Protein AF-A0AAI9ENL9-F1 (afdb_monomer_lite)

Sequence (200 aa):
MLRYPKKIKAIEPDNASIRLLQQLVEQRRLLVEDKRRFVNRIINTLKQYYPQPLEWFSHRGSLLLCALIIRWPSLQQLKRARRDTIRNFLNAKGGRAMALTEQRVASIDNAIPLTTDPSVIEANALMATALATQIKVVSEIIKTYDERIETKRCLTHYQMPGCSNHFQAWGRVWAHGCLLHLVITVTVSIVQKKFKTTQV

Secondary structure (DSSP, 8-state):
----TTS--------HHHHHHHHHHHHHHHHHHHHHHHHHHHHHHHHHH--THHHH-S-TT-HHHHHHHHH--SHHHHHHS-HHHHHHHHHTT-THHHHTHHHHHHHHHTPPPS---HHHHHHHHHHHHHHHHHHHHHHHHHHHHHHHHHHHHHHHHHT-TT-TTTTHHHHHHHHHHHHHHHHHHHHHHHHHHHHTSS--

Foldseek 3Di:
DDPPPVVDDDDDPDPPLVVVLVVLVVVLVVLVVVLVVLLVVLCVLCVQKNNLLVVLDPDSLDLLSLVCLLCQVHLVSVLPDDLVVQLCSQCVVPDVSNVCSVVVSVSSNVDDIPDPDPVSSVVSSVVSNVSSVSSNVSVVVSVVSVVVSVVSVVVVVVPDPPCPDPCVVVVVVVVVVVVVVVVVVVVVVVVVVVVVVPPD

InterPro domains:
  IPR002525 Transposase IS110-like, N-terminal [PF01548] (1-51)

pLDDT: mean 78.13, std 22.59, range [31.39, 98.0]

Organism: Yersinia frederiksenii (NCBI:txid29484)

Structure (mmCIF, N/CA/C/O backbone):
data_AF-A0AAI9ENL9-F1
#
_entry.id   AF-A0AAI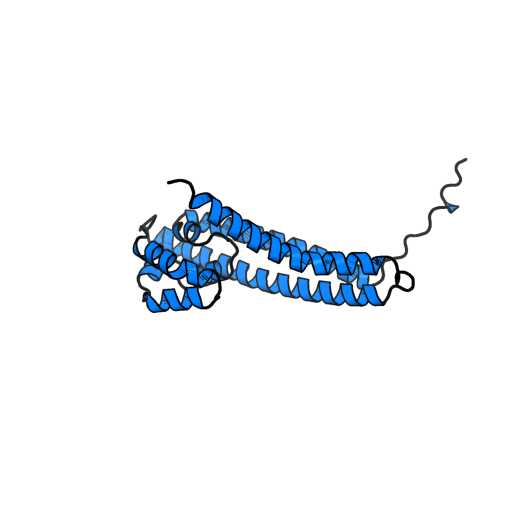9ENL9-F1
#
loop_
_atom_site.group_PDB
_atom_site.id
_atom_site.type_symbol
_atom_site.label_atom_id
_atom_site.label_alt_id
_atom_site.label_comp_id
_atom_site.label_asym_id
_atom_site.label_entity_id
_atom_site.label_seq_id
_atom_site.pdbx_PDB_ins_code
_atom_site.Cartn_x
_atom_site.Cartn_y
_atom_site.Cartn_z
_atom_site.occupancy
_atom_site.B_iso_or_equiv
_atom_site.auth_seq_id
_atom_site.auth_comp_id
_atom_site.auth_asym_id
_atom_site.auth_atom_id
_atom_site.pdbx_PDB_model_num
ATOM 1 N N . MET A 1 1 ? 28.455 36.442 -46.392 1.00 50.66 1 MET A N 1
ATOM 2 C CA . MET A 1 1 ? 27.445 35.357 -46.433 1.00 50.66 1 MET A CA 1
ATOM 3 C C . MET A 1 1 ? 27.911 34.189 -45.571 1.00 50.66 1 MET A C 1
ATOM 5 O O . MET A 1 1 ? 28.982 33.648 -45.820 1.00 50.66 1 MET A O 1
ATOM 9 N N . LEU A 1 2 ? 27.159 33.843 -44.523 1.00 56.22 2 LEU A N 1
ATOM 10 C CA . LEU A 1 2 ? 27.552 32.838 -43.530 1.00 56.22 2 LEU A CA 1
ATOM 11 C C . LEU A 1 2 ? 27.372 31.401 -44.075 1.00 56.22 2 LEU A C 1
ATOM 13 O O . LEU A 1 2 ? 26.260 30.977 -44.375 1.00 56.22 2 LEU A O 1
ATOM 17 N N . ARG A 1 3 ? 28.471 30.635 -44.188 1.00 54.75 3 ARG A N 1
ATOM 18 C CA . ARG A 1 3 ? 28.509 29.212 -44.603 1.00 54.75 3 ARG A CA 1
ATOM 19 C C . ARG A 1 3 ? 28.091 28.264 -43.459 1.00 54.75 3 ARG A C 1
ATOM 21 O O . ARG A 1 3 ? 28.879 27.420 -43.039 1.00 54.75 3 ARG A O 1
ATOM 28 N N . TYR A 1 4 ? 26.872 28.388 -42.940 1.00 59.03 4 TYR A N 1
ATOM 29 C CA . TYR A 1 4 ? 26.347 27.457 -41.925 1.00 59.03 4 TYR A CA 1
ATOM 30 C C . TYR A 1 4 ? 25.857 26.082 -42.434 1.00 59.03 4 TYR A C 1
ATOM 32 O O . TYR A 1 4 ? 26.071 25.106 -41.716 1.00 59.03 4 TYR A O 1
ATOM 40 N N . PRO A 1 5 ? 25.289 25.907 -43.647 1.00 62.53 5 PRO A N 1
ATOM 41 C CA . PRO A 1 5 ? 24.630 24.640 -43.994 1.00 62.53 5 PRO A CA 1
ATOM 42 C C . PRO A 1 5 ? 25.589 23.466 -44.249 1.00 62.53 5 PRO A C 1
ATOM 44 O O . PRO A 1 5 ? 25.179 22.318 -44.161 1.00 62.53 5 PRO A O 1
ATOM 47 N N . LYS A 1 6 ? 26.882 23.717 -44.510 1.00 61.69 6 LYS A N 1
ATOM 48 C CA . LYS A 1 6 ? 27.890 22.653 -44.704 1.00 61.69 6 LYS A CA 1
ATOM 49 C C . LYS A 1 6 ? 28.497 22.118 -43.398 1.00 61.69 6 LYS A C 1
ATOM 51 O O . LYS A 1 6 ? 29.283 21.179 -43.446 1.00 61.69 6 LYS A O 1
ATOM 56 N N . LYS A 1 7 ? 28.182 22.728 -42.248 1.00 64.00 7 LYS A N 1
ATOM 57 C CA . LYS A 1 7 ? 28.687 22.315 -40.923 1.00 64.00 7 LYS A CA 1
ATOM 58 C C . LYS A 1 7 ? 27.656 21.545 -40.094 1.00 64.00 7 LYS A C 1
ATOM 60 O O . LYS A 1 7 ? 28.005 21.018 -39.043 1.00 64.00 7 LYS A O 1
ATOM 65 N N . ILE A 1 8 ? 26.404 21.488 -40.546 1.00 70.00 8 ILE A N 1
ATOM 66 C CA . ILE A 1 8 ? 25.324 20.792 -39.848 1.00 70.00 8 ILE A CA 1
ATOM 67 C C . ILE A 1 8 ? 25.262 19.374 -40.410 1.00 70.00 8 ILE A C 1
ATOM 69 O O . ILE A 1 8 ? 24.830 19.161 -41.541 1.00 70.00 8 ILE A O 1
ATOM 73 N N . LYS A 1 9 ? 25.750 18.408 -39.631 1.00 64.38 9 LYS A N 1
ATOM 74 C CA . LYS A 1 9 ? 25.614 16.985 -39.951 1.00 64.38 9 LYS A CA 1
ATOM 75 C C . LYS A 1 9 ? 24.165 16.574 -39.677 1.00 64.38 9 LYS A C 1
ATOM 77 O O . LYS A 1 9 ? 23.614 16.964 -38.649 1.00 64.38 9 LYS A O 1
ATOM 82 N N . ALA A 1 10 ? 23.551 15.828 -40.595 1.00 70.19 10 ALA A N 1
ATOM 83 C CA . ALA A 1 10 ? 22.203 15.308 -40.387 1.00 70.19 10 ALA A CA 1
ATOM 84 C C . ALA A 1 10 ? 22.172 14.451 -39.112 1.00 70.19 10 ALA A C 1
ATOM 86 O O . ALA A 1 10 ? 23.089 13.664 -38.873 1.00 70.19 10 ALA A O 1
ATOM 87 N N . ILE A 1 11 ? 21.139 14.638 -38.287 1.00 71.31 11 ILE A N 1
ATOM 88 C CA . ILE A 1 11 ? 20.932 13.823 -37.090 1.00 71.31 11 ILE A CA 1
ATOM 89 C C . ILE A 1 11 ? 20.545 12.429 -37.578 1.00 71.31 11 ILE A C 1
ATOM 91 O O . ILE A 1 11 ? 19.466 12.244 -38.142 1.00 71.31 11 ILE A O 1
ATOM 95 N N . GLU A 1 12 ? 21.441 11.462 -37.406 1.00 67.19 12 GLU A N 1
ATOM 96 C CA . GLU A 1 12 ? 21.118 10.068 -37.682 1.00 67.19 12 GLU A CA 1
ATOM 97 C C . GLU A 1 12 ? 20.106 9.578 -36.641 1.00 67.19 12 GLU A C 1
ATOM 99 O O . GLU A 1 12 ? 20.252 9.881 -35.453 1.00 67.19 12 GLU A O 1
ATOM 104 N N . PRO A 1 13 ? 19.056 8.853 -37.060 1.00 64.69 13 PRO A N 1
ATOM 105 C CA . PRO A 1 13 ? 18.081 8.332 -36.122 1.00 64.69 13 PRO A CA 1
ATOM 106 C C . PRO A 1 13 ? 18.768 7.365 -35.156 1.00 64.69 13 PRO A C 1
ATOM 108 O O . PRO A 1 13 ? 19.449 6.432 -35.586 1.00 64.69 13 PRO A O 1
ATOM 111 N N . ASP A 1 14 ? 18.542 7.572 -33.856 1.00 69.38 14 ASP A N 1
ATOM 112 C CA . ASP A 1 14 ? 19.036 6.701 -32.785 1.00 69.38 14 ASP A CA 1
ATOM 113 C C . ASP A 1 14 ? 18.795 5.230 -33.127 1.00 69.38 14 ASP A C 1
ATOM 115 O O . ASP A 1 14 ? 17.742 4.880 -33.665 1.00 69.38 14 ASP A O 1
ATOM 119 N N . ASN A 1 15 ? 19.730 4.341 -32.788 1.00 81.62 15 ASN A N 1
ATOM 120 C CA . ASN A 1 15 ? 19.534 2.910 -33.013 1.00 81.62 15 ASN A CA 1
ATOM 121 C C . ASN A 1 15 ? 18.267 2.401 -32.279 1.00 81.62 15 ASN A C 1
ATOM 123 O O . ASN A 1 15 ? 17.791 2.984 -31.299 1.00 81.62 15 ASN A O 1
ATOM 127 N N . ALA A 1 16 ? 17.678 1.304 -32.762 1.00 85.06 16 ALA A N 1
ATOM 128 C CA . ALA A 1 16 ? 16.418 0.802 -32.208 1.00 85.06 16 ALA A CA 1
ATOM 129 C C . ALA A 1 16 ? 16.503 0.489 -30.698 1.00 85.06 16 ALA A C 1
ATOM 131 O O . ALA A 1 16 ? 15.510 0.632 -29.984 1.00 85.06 16 ALA A O 1
ATOM 132 N N . SER A 1 17 ? 17.681 0.103 -30.195 1.00 83.12 17 SER A N 1
ATOM 133 C CA . SER A 1 17 ? 17.908 -0.186 -28.776 1.00 83.12 17 SER A CA 1
ATOM 134 C C . SER A 1 17 ? 17.928 1.071 -27.898 1.00 83.12 17 SER A C 1
ATOM 136 O O . SER A 1 17 ? 17.359 1.033 -26.808 1.00 83.12 17 SER A O 1
ATOM 138 N N . ILE A 1 18 ? 18.504 2.181 -28.365 1.00 83.31 18 ILE A N 1
ATOM 139 C CA . ILE A 1 18 ? 18.504 3.486 -27.689 1.00 83.31 18 ILE A CA 1
ATOM 140 C C . ILE A 1 18 ? 17.085 4.052 -27.656 1.00 83.31 18 ILE A C 1
ATOM 142 O O . ILE A 1 18 ? 16.626 4.450 -26.586 1.00 83.31 18 ILE A O 1
ATOM 146 N N . ARG A 1 19 ? 16.349 4.007 -28.776 1.00 87.62 19 ARG A N 1
ATOM 147 C CA . ARG A 1 19 ? 14.946 4.461 -28.809 1.00 87.62 19 ARG A CA 1
ATOM 148 C C . ARG A 1 19 ? 14.068 3.670 -27.839 1.00 87.62 19 ARG A C 1
ATOM 150 O O . ARG A 1 19 ? 13.288 4.256 -27.092 1.00 87.62 19 ARG A O 1
ATOM 157 N N . LEU A 1 20 ? 14.228 2.345 -27.798 1.00 89.88 20 LEU A N 1
ATOM 158 C CA . LEU A 1 20 ? 13.513 1.504 -26.837 1.00 89.88 20 LEU A CA 1
ATOM 159 C C . LEU A 1 20 ? 13.889 1.864 -25.390 1.00 89.88 20 LEU A C 1
ATOM 161 O O . LEU A 1 20 ? 13.007 1.969 -24.542 1.00 89.88 20 LEU A O 1
ATOM 165 N N . LEU A 1 21 ? 15.178 2.068 -25.095 1.00 90.44 21 LEU A N 1
ATOM 166 C CA . LEU A 1 21 ? 15.634 2.461 -23.760 1.00 90.44 21 LEU A CA 1
ATOM 167 C C . LEU A 1 21 ? 15.020 3.801 -23.326 1.00 90.44 21 LEU A C 1
ATOM 169 O O . LEU A 1 21 ? 14.524 3.899 -22.204 1.00 90.44 21 LEU A O 1
ATOM 173 N N . GLN A 1 22 ? 14.997 4.799 -24.214 1.00 89.38 22 GLN A N 1
ATOM 174 C CA . GLN A 1 22 ? 14.341 6.087 -23.967 1.00 89.38 22 GLN A CA 1
ATOM 175 C C . GLN A 1 22 ? 12.853 5.890 -23.640 1.00 89.38 22 GLN A C 1
ATOM 177 O O . GLN A 1 22 ? 12.383 6.370 -22.609 1.00 89.38 22 GLN A O 1
ATOM 182 N N . GLN A 1 23 ? 12.125 5.113 -24.450 1.00 94.06 23 GLN A N 1
ATOM 183 C CA . GLN A 1 23 ? 10.706 4.830 -24.209 1.00 94.06 23 GLN A CA 1
ATOM 184 C C . GLN A 1 23 ? 10.463 4.137 -22.863 1.00 94.06 23 GLN A C 1
ATOM 186 O O . GLN A 1 23 ? 9.549 4.523 -22.135 1.00 94.06 23 GLN A O 1
ATOM 191 N N . LEU A 1 24 ? 11.285 3.147 -22.501 1.00 95.00 24 LEU A N 1
ATOM 192 C CA . LEU A 1 24 ? 11.174 2.453 -21.215 1.00 95.00 24 LEU A CA 1
ATOM 193 C C . LEU A 1 24 ? 11.389 3.407 -20.032 1.00 95.00 24 LEU A C 1
ATOM 195 O O . LEU A 1 24 ? 10.654 3.334 -19.047 1.00 95.00 24 LEU A O 1
ATOM 199 N N . VAL A 1 25 ? 12.371 4.309 -20.124 1.00 95.44 25 VAL A N 1
ATOM 200 C CA . VAL A 1 25 ? 12.656 5.301 -19.075 1.00 95.44 25 VAL A CA 1
ATOM 201 C C . VAL A 1 25 ? 11.500 6.289 -18.923 1.00 95.44 25 VAL A C 1
ATOM 203 O O . VAL A 1 25 ? 11.080 6.550 -17.793 1.00 95.44 25 VAL A O 1
ATOM 206 N N . GLU A 1 26 ? 10.951 6.803 -20.025 1.00 95.69 26 GLU A N 1
ATOM 207 C CA . GLU A 1 26 ? 9.822 7.739 -19.966 1.00 95.69 26 GLU A CA 1
ATOM 208 C C . GLU A 1 26 ? 8.548 7.071 -19.435 1.00 95.69 26 GLU A C 1
ATOM 210 O O . GLU A 1 26 ? 7.906 7.593 -18.522 1.00 95.69 26 GLU A O 1
ATOM 215 N N . GLN A 1 27 ? 8.217 5.866 -19.906 1.00 97.56 27 GLN A N 1
ATOM 216 C CA . GLN A 1 27 ? 7.071 5.107 -19.390 1.00 97.56 27 GLN A CA 1
ATOM 217 C C . GLN A 1 27 ? 7.211 4.805 -17.894 1.00 97.56 27 GLN A C 1
ATOM 219 O O . GLN A 1 27 ? 6.254 4.947 -17.131 1.00 97.56 27 GLN A O 1
ATOM 224 N N . ARG A 1 28 ? 8.418 4.456 -17.438 1.00 96.94 28 ARG A N 1
ATOM 225 C CA . ARG A 1 28 ? 8.689 4.266 -16.013 1.00 96.94 28 ARG A CA 1
ATOM 226 C C . ARG A 1 28 ? 8.437 5.544 -15.210 1.00 96.94 28 ARG A C 1
ATOM 228 O O . ARG A 1 28 ? 7.859 5.464 -14.127 1.00 96.94 28 ARG A O 1
ATOM 235 N N . ARG A 1 29 ? 8.868 6.713 -15.699 1.00 96.50 29 ARG A N 1
ATOM 236 C CA . ARG A 1 29 ? 8.627 8.001 -15.018 1.00 96.50 29 ARG A CA 1
ATOM 237 C C . ARG A 1 29 ? 7.131 8.270 -14.850 1.00 96.50 29 ARG A C 1
ATOM 239 O O . ARG A 1 29 ? 6.717 8.649 -13.757 1.00 96.50 29 ARG A O 1
ATOM 246 N N . LEU A 1 30 ? 6.325 7.992 -15.877 1.00 97.25 30 LEU A N 1
ATOM 247 C CA . LEU A 1 30 ? 4.864 8.111 -15.799 1.00 97.25 30 LEU A CA 1
ATOM 248 C C . LEU A 1 30 ? 4.272 7.207 -14.707 1.00 97.25 30 LEU A C 1
ATOM 250 O O . LEU A 1 30 ? 3.507 7.683 -13.870 1.00 97.25 30 LEU A O 1
ATOM 254 N N . LEU A 1 31 ? 4.698 5.943 -14.641 1.00 97.19 31 LEU A N 1
ATOM 255 C CA . LEU A 1 31 ? 4.239 5.000 -13.613 1.00 97.19 31 LEU A CA 1
ATOM 256 C C . LEU A 1 31 ? 4.634 5.423 -12.191 1.00 97.19 31 LEU A C 1
ATOM 258 O O . LEU A 1 31 ? 3.869 5.226 -11.244 1.00 97.19 31 LEU A O 1
ATOM 262 N N . VAL A 1 32 ? 5.818 6.018 -12.016 1.00 96.81 32 VAL A N 1
ATOM 263 C CA . VAL A 1 32 ? 6.246 6.577 -10.722 1.00 96.81 32 VAL A CA 1
ATOM 264 C C . VAL A 1 32 ? 5.337 7.736 -10.304 1.00 96.81 32 VAL A C 1
ATOM 266 O O . VAL A 1 32 ? 4.929 7.804 -9.140 1.00 96.81 32 VAL A O 1
ATOM 269 N N . GLU A 1 33 ? 4.963 8.605 -11.242 1.00 97.44 33 GLU A N 1
ATOM 270 C CA . GLU A 1 33 ? 4.009 9.686 -10.989 1.00 97.44 33 GLU A CA 1
ATOM 271 C C . GLU A 1 33 ? 2.599 9.168 -10.677 1.00 97.44 33 GLU A C 1
ATOM 273 O O . GLU A 1 33 ? 1.953 9.664 -9.751 1.00 97.44 33 GLU A O 1
ATOM 278 N N . ASP A 1 34 ? 2.133 8.128 -11.368 1.00 96.62 34 ASP A N 1
ATOM 279 C CA . ASP A 1 34 ? 0.854 7.481 -11.059 1.00 96.62 34 ASP A CA 1
ATOM 280 C C . ASP A 1 34 ? 0.856 6.865 -9.665 1.00 96.62 34 ASP A C 1
ATOM 282 O O . ASP A 1 34 ? -0.059 7.102 -8.872 1.00 96.62 34 ASP A O 1
ATOM 286 N N . LYS A 1 35 ? 1.933 6.167 -9.298 1.00 96.75 35 LYS A N 1
ATOM 287 C CA . LYS A 1 35 ? 2.110 5.667 -7.934 1.00 96.75 35 LYS A CA 1
ATOM 288 C C . LYS A 1 35 ? 2.034 6.800 -6.912 1.00 96.75 35 LYS A C 1
ATOM 290 O O . LYS A 1 35 ? 1.357 6.649 -5.895 1.00 96.75 35 LYS A O 1
ATOM 295 N N . ARG A 1 36 ? 2.692 7.937 -7.164 1.00 96.81 36 ARG A N 1
ATOM 296 C CA . ARG A 1 36 ? 2.626 9.115 -6.283 1.00 96.81 36 ARG A CA 1
ATOM 297 C C . ARG A 1 36 ? 1.190 9.633 -6.157 1.00 96.81 36 ARG A C 1
ATOM 299 O O . ARG A 1 36 ? 0.741 9.902 -5.043 1.00 96.81 36 ARG A O 1
ATOM 306 N N . ARG A 1 37 ? 0.446 9.715 -7.266 1.00 97.75 37 ARG A N 1
ATOM 307 C CA . ARG A 1 37 ? -0.977 10.096 -7.273 1.00 97.75 37 ARG A CA 1
ATOM 308 C C . ARG A 1 37 ? -1.828 9.139 -6.437 1.00 97.75 37 ARG A C 1
ATOM 310 O O . ARG A 1 37 ? -2.603 9.607 -5.605 1.00 97.75 37 ARG A O 1
ATOM 317 N N . PHE A 1 38 ? -1.662 7.826 -6.594 1.00 97.69 38 PHE A N 1
ATOM 318 C CA . PHE A 1 38 ? -2.403 6.835 -5.807 1.00 97.69 38 PHE A CA 1
ATOM 319 C C . PHE A 1 38 ? -2.071 6.907 -4.316 1.00 97.69 38 PHE A C 1
ATOM 321 O O . PHE A 1 38 ? -2.977 6.850 -3.488 1.00 97.69 38 PHE A O 1
ATOM 328 N N . VAL A 1 39 ? -0.799 7.117 -3.966 1.00 97.12 39 VAL A N 1
ATOM 329 C CA . VAL A 1 39 ? -0.375 7.313 -2.571 1.00 97.12 39 VAL A CA 1
ATOM 330 C C . VAL A 1 39 ? -1.005 8.573 -1.967 1.00 97.12 39 VAL A C 1
ATOM 332 O O . VAL A 1 39 ? -1.478 8.549 -0.834 1.00 97.12 39 VAL A O 1
ATOM 335 N N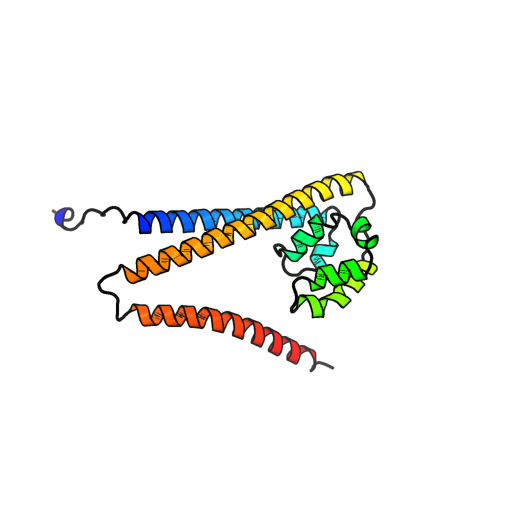 . ASN A 1 40 ? -1.077 9.674 -2.710 1.00 97.62 40 ASN A N 1
ATOM 336 C CA . ASN A 1 40 ? -1.735 10.882 -2.211 1.00 97.62 40 ASN A CA 1
ATOM 337 C C . ASN A 1 40 ? -3.244 10.675 -2.027 1.00 97.62 40 ASN A C 1
ATOM 339 O O . ASN A 1 40 ? -3.805 11.100 -1.017 1.00 97.62 40 ASN A O 1
ATOM 343 N N . ARG A 1 41 ? -3.890 9.971 -2.964 1.00 97.56 41 ARG A N 1
ATOM 344 C CA . ARG A 1 41 ? -5.314 9.627 -2.865 1.00 97.56 41 ARG A CA 1
ATOM 345 C C . ARG A 1 41 ? -5.596 8.738 -1.658 1.00 97.56 41 ARG A C 1
ATOM 347 O O . ARG A 1 41 ? -6.491 9.071 -0.894 1.00 97.56 41 ARG A O 1
ATOM 354 N N . ILE A 1 42 ? -4.808 7.683 -1.422 1.00 96.88 42 ILE A N 1
ATOM 355 C CA . ILE A 1 42 ? -5.045 6.792 -0.275 1.00 96.88 42 ILE A CA 1
ATOM 356 C C . ILE A 1 42 ? -4.821 7.517 1.054 1.00 96.88 42 ILE A C 1
ATOM 358 O O . ILE A 1 42 ? -5.590 7.308 1.983 1.00 96.88 42 ILE A O 1
ATOM 362 N N . ILE A 1 43 ? -3.839 8.424 1.150 1.00 96.81 43 ILE A N 1
ATOM 363 C CA . ILE A 1 43 ? -3.664 9.266 2.346 1.00 96.81 43 ILE A CA 1
ATOM 364 C C . ILE A 1 43 ? -4.921 10.104 2.590 1.00 96.81 43 ILE A C 1
ATOM 366 O O . ILE A 1 43 ? -5.392 10.177 3.723 1.00 96.81 43 ILE A O 1
ATOM 370 N N . ASN A 1 44 ? -5.464 10.728 1.542 1.00 97.38 44 ASN A N 1
ATOM 371 C CA . ASN A 1 44 ? -6.676 11.531 1.660 1.00 97.38 44 ASN A CA 1
ATOM 372 C C . ASN A 1 44 ? -7.892 10.689 2.071 1.00 97.38 44 ASN A C 1
ATOM 374 O O . ASN A 1 44 ? -8.662 11.110 2.925 1.00 97.38 44 ASN A O 1
ATOM 378 N N . THR A 1 45 ? -8.047 9.491 1.503 1.00 96.94 45 THR A N 1
ATOM 379 C CA . THR A 1 45 ? -9.118 8.558 1.873 1.00 96.94 45 THR A CA 1
ATOM 380 C C . THR A 1 45 ? -8.976 8.105 3.326 1.00 96.94 45 THR A C 1
ATOM 382 O O . THR A 1 45 ? -9.931 8.191 4.087 1.00 96.94 45 THR A O 1
ATOM 385 N N . LEU A 1 46 ? -7.779 7.702 3.763 1.00 96.56 46 LEU A N 1
ATOM 386 C CA . LEU A 1 46 ? -7.543 7.241 5.136 1.00 96.56 46 LEU A CA 1
ATOM 387 C C . LEU A 1 46 ? -7.828 8.330 6.175 1.00 96.56 46 LEU A C 1
ATOM 389 O O . LEU A 1 46 ? -8.415 8.039 7.213 1.00 96.56 46 LEU A O 1
ATOM 393 N N . LYS A 1 47 ? -7.503 9.595 5.886 1.00 96.25 47 LYS A N 1
ATOM 394 C CA . LYS A 1 47 ? -7.831 10.722 6.777 1.00 96.25 47 LYS A CA 1
ATOM 395 C C . LYS A 1 47 ? -9.331 10.885 7.049 1.00 96.25 47 LYS A C 1
ATOM 397 O O . LYS A 1 47 ? -9.670 11.465 8.071 1.00 96.25 47 LYS A O 1
ATOM 402 N N . GLN A 1 48 ? -10.206 10.390 6.173 1.00 95.62 48 GLN A N 1
ATOM 403 C CA . GLN A 1 48 ? -11.657 10.545 6.317 1.00 95.62 48 GLN A CA 1
ATOM 404 C C . GLN A 1 48 ? -12.289 9.531 7.280 1.00 95.62 48 GLN A C 1
ATOM 406 O O . GLN A 1 48 ? -13.358 9.804 7.812 1.00 95.62 48 GLN A O 1
ATOM 411 N N . TYR A 1 49 ? -11.660 8.372 7.518 1.00 96.44 49 TYR A N 1
ATOM 412 C CA . TYR A 1 49 ? -12.287 7.305 8.319 1.00 96.44 49 TYR A CA 1
ATOM 413 C C . TYR A 1 49 ? -11.315 6.461 9.160 1.00 96.44 49 TYR A C 1
ATOM 415 O O . TYR A 1 49 ? -11.692 5.948 10.214 1.00 96.44 49 TYR A O 1
ATOM 423 N N . TYR A 1 50 ? -10.064 6.307 8.721 1.00 94.25 50 TYR A N 1
ATOM 424 C CA . TYR A 1 50 ? -9.082 5.395 9.307 1.00 94.25 50 TYR A CA 1
ATOM 425 C C . TYR A 1 50 ? -7.669 6.011 9.279 1.00 94.25 50 TYR A C 1
ATOM 427 O O . TYR A 1 50 ? -6.815 5.571 8.506 1.00 94.25 50 TYR A O 1
ATOM 435 N N . PRO A 1 51 ? -7.405 7.070 10.076 1.00 95.12 51 PRO A N 1
ATOM 436 C CA . PRO A 1 51 ? -6.143 7.815 10.025 1.00 95.12 51 PRO A CA 1
ATOM 437 C C . PRO A 1 51 ? -4.955 7.103 10.696 1.00 95.12 51 PRO A C 1
ATOM 439 O O . PRO A 1 51 ? -3.809 7.398 10.373 1.00 95.12 51 PRO A O 1
ATOM 442 N N . GLN A 1 52 ? -5.189 6.144 11.592 1.00 94.44 52 GLN A N 1
ATOM 443 C CA . GLN A 1 52 ? -4.170 5.523 12.453 1.00 94.44 52 GLN A CA 1
ATOM 444 C C . GLN A 1 52 ? -3.054 4.771 11.697 1.00 94.44 52 GLN A C 1
ATOM 446 O O . GLN A 1 52 ? -1.894 4.861 12.104 1.00 94.44 52 GLN A O 1
ATOM 451 N N . PRO A 1 53 ? -3.299 4.104 10.548 1.00 92.94 53 PRO A N 1
ATOM 452 C CA . PRO A 1 53 ? -2.222 3.573 9.711 1.00 92.94 53 PRO A CA 1
ATOM 453 C C . PRO A 1 53 ? -1.220 4.643 9.254 1.00 92.94 53 PRO A C 1
ATOM 455 O O . PRO A 1 53 ? -0.056 4.330 8.991 1.00 92.94 53 PRO A O 1
ATOM 458 N N . LEU A 1 54 ? -1.630 5.916 9.185 1.00 92.31 54 LEU A N 1
ATOM 459 C CA . LEU A 1 54 ? -0.730 7.030 8.894 1.00 92.31 54 LEU A CA 1
ATOM 460 C C . LEU A 1 54 ? 0.182 7.383 10.087 1.00 92.31 54 LEU A C 1
ATOM 462 O O . LEU A 1 54 ? 1.133 8.145 9.941 1.00 92.31 54 LEU A O 1
ATOM 466 N N . GLU A 1 55 ? -0.018 6.820 11.262 1.00 91.00 55 GLU A N 1
ATOM 467 C CA . GLU A 1 55 ? 0.906 6.998 12.385 1.00 91.00 55 GLU A CA 1
ATOM 468 C C . GLU A 1 55 ? 1.848 5.797 12.490 1.00 91.00 55 GLU A C 1
ATOM 470 O O . GLU A 1 55 ? 3.055 5.952 12.662 1.00 91.00 55 GLU A O 1
ATOM 475 N N . TRP A 1 56 ? 1.327 4.588 12.266 1.00 89.75 56 TRP A N 1
ATOM 476 C CA . TRP A 1 56 ? 2.089 3.344 12.418 1.00 89.75 56 TRP A CA 1
ATOM 477 C C . TRP A 1 56 ? 3.156 3.120 11.332 1.00 89.75 56 TRP A C 1
ATOM 479 O O . TRP A 1 56 ? 4.142 2.398 11.549 1.00 89.75 56 TRP A O 1
ATOM 489 N N . PHE A 1 57 ? 2.964 3.703 10.144 1.00 88.81 57 PHE A N 1
ATOM 490 C CA . PHE A 1 57 ? 3.826 3.493 8.979 1.00 88.81 57 PHE A CA 1
ATOM 491 C C . PHE A 1 57 ? 4.444 4.793 8.468 1.00 88.81 57 PHE A C 1
ATOM 493 O O . PHE A 1 57 ? 3.770 5.584 7.819 1.00 88.81 57 PHE A O 1
ATOM 500 N N . SER A 1 58 ? 5.759 4.968 8.618 1.00 86.62 58 SER A N 1
ATOM 501 C CA . SER A 1 58 ? 6.467 6.147 8.087 1.00 86.62 58 SER A CA 1
ATOM 502 C C . SER A 1 58 ? 6.366 6.273 6.558 1.00 86.62 58 SER A C 1
ATOM 504 O O . SER A 1 58 ? 6.243 7.370 6.023 1.00 86.62 58 SER A O 1
ATOM 506 N N . HIS A 1 59 ? 6.377 5.147 5.834 1.00 88.31 59 HIS A N 1
ATOM 507 C CA . HIS A 1 59 ? 6.311 5.128 4.371 1.00 88.31 59 HIS A CA 1
ATOM 508 C C . HIS A 1 59 ? 4.889 4.847 3.861 1.00 88.31 59 HIS A C 1
ATOM 510 O O . HIS A 1 59 ? 4.401 3.716 3.918 1.00 88.31 59 HIS A O 1
ATOM 516 N N . ARG A 1 60 ? 4.266 5.881 3.282 1.00 88.00 60 ARG A N 1
ATOM 517 C CA . ARG A 1 60 ? 2.874 5.886 2.784 1.00 88.00 60 ARG A CA 1
ATOM 518 C C . ARG A 1 60 ? 2.622 5.012 1.555 1.00 88.00 60 ARG A C 1
ATOM 520 O O . ARG A 1 60 ? 1.506 4.581 1.326 1.00 88.00 60 ARG A O 1
ATOM 527 N N . GLY A 1 61 ? 3.658 4.740 0.767 1.00 85.69 61 GLY A N 1
ATOM 528 C CA . GLY A 1 61 ? 3.598 3.835 -0.385 1.00 85.69 61 GLY A CA 1
ATOM 529 C C . GLY A 1 61 ? 4.202 2.461 -0.106 1.00 85.69 61 GLY A C 1
ATOM 530 O O . GLY A 1 61 ? 4.637 1.792 -1.044 1.00 85.69 61 GLY A O 1
ATOM 531 N N . SER A 1 62 ? 4.344 2.069 1.168 1.00 90.00 62 SER A N 1
ATOM 532 C CA . SER A 1 62 ? 4.937 0.772 1.496 1.00 90.00 62 SER A CA 1
ATOM 533 C C . SER A 1 62 ? 3.992 -0.373 1.130 1.00 90.00 62 SER A C 1
ATOM 535 O O . SER A 1 62 ? 2.782 -0.304 1.350 1.00 90.00 62 SER A O 1
ATOM 537 N N . LEU A 1 63 ? 4.559 -1.467 0.618 1.00 91.00 63 LEU A N 1
ATOM 538 C CA . LEU A 1 63 ? 3.787 -2.672 0.303 1.00 91.00 63 LEU A CA 1
ATOM 539 C C . LEU A 1 63 ? 3.151 -3.295 1.554 1.00 91.00 63 LEU A C 1
ATOM 541 O O . LEU A 1 63 ? 2.112 -3.933 1.443 1.00 91.00 63 LEU A O 1
ATOM 545 N N . LEU A 1 64 ? 3.761 -3.107 2.731 1.00 90.94 64 LEU A N 1
ATOM 546 C CA . LEU A 1 64 ? 3.222 -3.599 4.000 1.00 90.94 64 LEU A CA 1
ATOM 547 C C . LEU A 1 64 ? 1.957 -2.833 4.407 1.00 90.94 64 LEU A C 1
ATOM 549 O O . LEU A 1 64 ? 0.975 -3.463 4.780 1.00 90.94 64 LEU A O 1
ATOM 553 N N . LEU A 1 65 ? 1.955 -1.500 4.268 1.00 92.56 65 LEU A N 1
ATOM 554 C CA . LEU A 1 65 ? 0.751 -0.690 4.477 1.00 92.56 65 LEU A CA 1
ATOM 555 C C . LEU A 1 65 ? -0.352 -1.104 3.497 1.00 92.56 65 LEU A C 1
ATOM 557 O O . LEU A 1 65 ? -1.476 -1.345 3.917 1.00 92.56 65 LEU A O 1
ATOM 561 N N . CYS A 1 66 ? -0.028 -1.242 2.207 1.00 94.81 66 CYS A N 1
ATOM 562 C CA . CYS A 1 66 ? -1.014 -1.649 1.203 1.00 94.81 66 CYS A CA 1
ATOM 563 C C . CYS A 1 66 ? -1.611 -3.025 1.533 1.00 94.81 66 CYS A C 1
ATOM 565 O O . CYS A 1 66 ? -2.824 -3.192 1.499 1.00 94.81 66 CYS A O 1
ATOM 567 N N . ALA A 1 67 ? -0.776 -3.995 1.918 1.00 94.38 67 ALA A N 1
ATOM 568 C CA . ALA A 1 67 ? -1.240 -5.314 2.337 1.00 94.38 67 ALA A CA 1
ATOM 569 C C . ALA A 1 67 ? -2.120 -5.260 3.598 1.00 94.38 67 ALA A C 1
ATOM 571 O O . ALA A 1 67 ? -3.079 -6.022 3.690 1.00 94.38 67 ALA A O 1
ATOM 572 N N . LEU A 1 68 ? -1.831 -4.351 4.538 1.00 94.69 68 LEU A N 1
ATOM 573 C CA . LEU A 1 68 ? -2.638 -4.168 5.744 1.00 94.69 68 LEU A CA 1
ATOM 574 C C . LEU A 1 68 ? -4.024 -3.637 5.387 1.00 94.69 68 LEU A C 1
ATOM 576 O O . LEU A 1 68 ? -5.005 -4.218 5.826 1.00 94.69 68 LEU A O 1
ATOM 580 N N . ILE A 1 69 ? -4.104 -2.599 4.549 1.00 96.00 69 ILE A N 1
ATOM 581 C CA . ILE A 1 69 ? -5.382 -2.016 4.108 1.00 96.00 69 ILE A CA 1
ATOM 582 C C . ILE A 1 69 ? -6.199 -3.009 3.274 1.00 96.00 69 ILE A C 1
ATOM 584 O O . ILE A 1 69 ? -7.417 -3.050 3.389 1.00 96.00 69 ILE A O 1
ATOM 588 N N . ILE A 1 70 ? -5.550 -3.839 2.454 1.00 96.06 70 ILE A N 1
ATOM 589 C CA . ILE A 1 70 ? -6.244 -4.889 1.693 1.00 96.06 70 ILE A CA 1
ATOM 590 C C . ILE A 1 70 ? -6.813 -5.960 2.631 1.00 96.06 70 ILE A C 1
ATOM 592 O O . ILE A 1 70 ? -7.909 -6.460 2.397 1.00 96.06 70 ILE A O 1
ATOM 596 N N . ARG A 1 71 ? -6.077 -6.331 3.685 1.00 95.69 71 ARG A N 1
ATOM 597 C CA . ARG A 1 71 ? -6.487 -7.397 4.608 1.00 95.69 71 ARG A CA 1
ATOM 598 C C . ARG A 1 71 ? -7.497 -6.929 5.656 1.00 95.69 71 ARG A C 1
ATOM 600 O O . ARG A 1 71 ? -8.397 -7.689 5.994 1.00 95.69 71 ARG A O 1
ATOM 607 N N . TRP A 1 72 ? -7.326 -5.713 6.163 1.00 96.62 72 TRP A N 1
ATOM 608 C CA . TRP A 1 72 ? -8.177 -5.068 7.159 1.00 96.62 72 TRP A CA 1
ATOM 609 C C . TRP A 1 72 ? -8.440 -3.616 6.737 1.00 96.62 72 TRP A C 1
ATOM 611 O O . TRP A 1 72 ? -7.721 -2.704 7.152 1.00 96.62 72 TRP A O 1
ATOM 621 N N . PRO A 1 73 ? -9.474 -3.383 5.914 1.00 95.25 73 PRO A N 1
ATOM 622 C CA . PRO A 1 73 ? -9.797 -2.053 5.405 1.00 95.25 73 PRO A CA 1
ATOM 623 C C . PRO A 1 73 ? -10.261 -1.058 6.474 1.00 95.25 73 PRO A C 1
ATOM 625 O O . PRO A 1 73 ? -10.242 0.142 6.217 1.00 95.25 73 PRO A O 1
ATOM 628 N N . SER A 1 74 ? -10.679 -1.520 7.658 1.00 95.19 74 SER A N 1
ATOM 629 C CA . SER A 1 74 ? -11.156 -0.669 8.754 1.00 95.19 74 SER A CA 1
ATOM 630 C C . SER A 1 74 ? -10.543 -1.044 10.104 1.00 95.19 74 SER A C 1
ATOM 632 O O . SER A 1 74 ? -10.176 -2.199 10.348 1.00 95.19 74 SER A O 1
ATOM 634 N N . LEU A 1 75 ? -10.496 -0.072 11.024 1.00 94.19 75 LEU A N 1
ATOM 635 C CA . LEU A 1 75 ? -9.990 -0.291 12.383 1.00 94.19 75 LEU A CA 1
ATOM 636 C C . LEU A 1 75 ? -10.775 -1.382 13.123 1.00 94.19 75 LEU A C 1
ATOM 638 O O . LEU A 1 75 ? -10.182 -2.180 13.841 1.00 94.19 75 LEU A O 1
ATOM 642 N N . GLN A 1 76 ? -12.096 -1.442 12.935 1.00 92.44 76 GLN A N 1
ATOM 643 C CA . GLN A 1 76 ? -12.946 -2.447 13.577 1.00 92.44 76 GLN A CA 1
ATOM 644 C C . GLN A 1 76 ? -12.570 -3.866 13.136 1.00 92.44 76 GLN A C 1
ATOM 646 O O . GLN A 1 76 ? -12.459 -4.762 13.970 1.00 92.44 76 GLN A O 1
ATOM 651 N N . GLN A 1 77 ? -12.326 -4.070 11.838 1.00 93.50 77 GLN A N 1
ATOM 652 C CA . GLN A 1 77 ? -11.874 -5.364 11.328 1.00 93.50 77 GLN A CA 1
ATOM 653 C C . GLN A 1 77 ? -10.475 -5.711 11.840 1.00 93.50 77 GLN A C 1
ATOM 655 O O . GLN A 1 77 ? -10.231 -6.864 12.196 1.00 93.50 77 GLN A O 1
ATOM 660 N N . LEU A 1 78 ? -9.579 -4.722 11.929 1.00 93.94 78 LEU A N 1
ATOM 661 C CA . LEU A 1 78 ? -8.240 -4.931 12.471 1.00 93.94 78 LEU A CA 1
ATOM 662 C C . LEU A 1 78 ? -8.282 -5.322 13.956 1.00 93.94 78 LEU A C 1
ATOM 664 O O . LEU A 1 78 ? -7.615 -6.274 14.343 1.00 93.94 78 LEU A O 1
ATOM 668 N N . LYS A 1 79 ? -9.103 -4.653 14.777 1.00 91.38 79 LYS A N 1
ATOM 669 C CA . LYS A 1 79 ? -9.254 -4.969 16.209 1.00 91.38 79 LYS A CA 1
ATOM 670 C C . LYS A 1 79 ? -9.903 -6.328 16.478 1.00 91.38 79 LYS A C 1
ATOM 672 O O . LYS A 1 79 ? -9.662 -6.918 17.523 1.00 91.38 79 LYS A O 1
ATOM 677 N N . ARG A 1 80 ? -10.719 -6.838 15.550 1.00 92.88 80 ARG A N 1
ATOM 678 C CA . ARG A 1 80 ? -11.293 -8.194 15.637 1.00 92.88 80 ARG A CA 1
ATOM 679 C C . ARG A 1 80 ? -10.271 -9.292 15.330 1.00 92.88 80 ARG A C 1
ATOM 681 O O . ARG A 1 80 ? -10.510 -10.452 15.661 1.00 92.88 80 ARG A O 1
ATOM 688 N N . ALA A 1 81 ? -9.157 -8.965 14.676 1.00 93.25 81 ALA A N 1
ATOM 689 C CA . ALA A 1 81 ? -8.127 -9.943 14.360 1.00 93.25 81 ALA A CA 1
ATOM 690 C C . ALA A 1 81 ? -7.347 -10.355 15.618 1.00 93.25 81 ALA A C 1
ATOM 692 O O . ALA A 1 81 ? -7.075 -9.545 16.501 1.00 93.25 81 ALA A O 1
ATOM 693 N N . ARG A 1 82 ? -6.944 -11.630 15.691 1.00 92.38 82 ARG A N 1
ATOM 694 C CA . ARG A 1 82 ? -6.120 -12.125 16.804 1.00 92.38 82 ARG A CA 1
ATOM 695 C C . ARG A 1 82 ? -4.764 -11.419 16.801 1.00 92.38 82 ARG A C 1
ATOM 697 O O . ARG A 1 82 ? -4.143 -11.286 15.744 1.00 92.38 82 ARG A O 1
ATOM 704 N N . ARG A 1 83 ? -4.264 -11.052 17.987 1.00 89.38 83 ARG A N 1
ATOM 705 C CA . ARG A 1 83 ? -2.950 -10.399 18.149 1.00 89.38 83 ARG A CA 1
ATOM 706 C C . ARG A 1 83 ? -1.823 -11.170 17.463 1.00 89.38 83 ARG A C 1
ATOM 708 O O . ARG A 1 83 ? -1.009 -10.562 16.776 1.00 89.38 83 ARG A O 1
ATOM 715 N N . ASP A 1 84 ? -1.818 -12.499 17.564 1.00 91.44 84 ASP A N 1
ATOM 716 C CA . ASP A 1 84 ? -0.797 -13.333 16.918 1.00 91.44 84 ASP A CA 1
ATOM 717 C C . ASP A 1 84 ? -0.859 -13.255 15.389 1.00 91.44 84 ASP A C 1
ATOM 719 O O . ASP A 1 84 ? 0.173 -13.230 14.725 1.00 91.44 84 ASP A O 1
ATOM 723 N N . THR A 1 85 ? -2.057 -13.131 14.810 1.00 92.31 85 THR A N 1
ATOM 724 C CA . THR A 1 85 ? -2.225 -12.930 13.365 1.00 92.31 85 THR A CA 1
ATOM 725 C C . THR A 1 85 ? -1.658 -11.583 12.924 1.00 92.31 85 THR A C 1
ATOM 727 O O . THR A 1 85 ? -0.979 -11.516 11.901 1.00 92.31 85 THR A O 1
ATOM 730 N N . ILE A 1 86 ? -1.892 -10.520 13.701 1.00 91.50 86 ILE A N 1
ATOM 731 C CA . ILE A 1 86 ? -1.344 -9.184 13.429 1.00 91.50 86 ILE A CA 1
ATOM 732 C C . ILE A 1 86 ? 0.185 -9.205 13.559 1.00 91.50 86 ILE A C 1
ATOM 734 O O . ILE A 1 86 ? 0.883 -8.702 12.677 1.00 91.50 86 ILE A O 1
ATOM 738 N N . ARG A 1 87 ? 0.719 -9.841 14.609 1.00 90.81 87 ARG A N 1
ATOM 739 C CA . ARG A 1 87 ? 2.164 -9.991 14.826 1.00 90.81 87 ARG A CA 1
ATOM 740 C C . ARG A 1 87 ? 2.824 -10.744 13.673 1.00 90.81 87 ARG A C 1
ATOM 742 O O . ARG A 1 87 ? 3.792 -10.252 13.098 1.00 90.81 87 ARG A O 1
ATOM 749 N N . ASN A 1 88 ? 2.267 -11.889 13.282 1.00 90.69 88 ASN A N 1
ATOM 750 C CA . ASN A 1 88 ? 2.777 -12.687 12.167 1.00 90.69 88 ASN A CA 1
ATOM 751 C C . ASN A 1 88 ? 2.727 -11.904 10.850 1.00 90.69 88 ASN A C 1
ATOM 753 O O . ASN A 1 88 ? 3.690 -11.923 10.087 1.00 90.69 88 ASN A O 1
ATOM 757 N N . PHE A 1 89 ? 1.649 -11.154 10.610 1.00 91.00 89 PHE A N 1
ATOM 758 C CA . PHE A 1 89 ? 1.527 -10.285 9.442 1.00 91.00 89 PHE A CA 1
ATOM 759 C C . PHE A 1 89 ? 2.608 -9.191 9.408 1.00 91.00 89 PHE A C 1
ATOM 761 O O . PHE A 1 89 ? 3.252 -8.990 8.376 1.00 91.00 89 PHE A O 1
ATOM 768 N N . LEU A 1 90 ? 2.841 -8.494 10.525 1.00 87.31 90 LEU A N 1
ATOM 769 C CA . LEU A 1 90 ? 3.855 -7.437 10.613 1.00 87.31 90 LEU A CA 1
ATOM 770 C C . LEU A 1 90 ? 5.282 -7.995 10.487 1.00 87.31 90 LEU A C 1
ATOM 772 O O . LEU A 1 90 ? 6.132 -7.368 9.848 1.00 87.31 90 LEU A O 1
ATOM 776 N N . ASN A 1 91 ? 5.518 -9.195 11.021 1.00 87.25 91 ASN A N 1
ATOM 777 C CA . ASN A 1 91 ? 6.803 -9.887 10.957 1.00 87.25 91 ASN A CA 1
ATOM 778 C C . ASN A 1 91 ? 7.089 -10.533 9.597 1.00 87.25 91 ASN A C 1
ATOM 780 O O . ASN A 1 91 ? 8.256 -10.742 9.276 1.00 87.25 91 ASN A O 1
ATOM 784 N N . ALA A 1 92 ? 6.079 -10.785 8.758 1.00 83.38 92 ALA A N 1
ATOM 785 C CA . ALA A 1 92 ? 6.249 -11.462 7.467 1.00 83.38 92 ALA A CA 1
ATOM 786 C C . ALA A 1 92 ? 7.235 -10.758 6.511 1.00 83.38 92 ALA A C 1
ATOM 788 O O . ALA A 1 92 ? 7.812 -11.391 5.631 1.00 83.38 92 ALA A O 1
ATOM 789 N N . LYS A 1 93 ? 7.444 -9.442 6.665 1.00 72.56 93 LYS A N 1
ATOM 790 C CA . LYS A 1 93 ? 8.422 -8.664 5.880 1.00 72.56 93 LYS A CA 1
ATOM 791 C C . LYS A 1 93 ? 9.838 -8.646 6.483 1.00 72.56 93 LYS A C 1
ATOM 793 O O . LYS A 1 93 ? 10.757 -8.224 5.785 1.00 72.56 93 LYS A O 1
ATOM 798 N N . GLY A 1 94 ? 10.018 -9.077 7.735 1.00 68.38 94 GLY A N 1
ATOM 799 C CA . GLY A 1 94 ? 11.300 -9.104 8.449 1.00 68.38 94 GLY A CA 1
ATOM 800 C C . GLY A 1 94 ? 11.925 -7.730 8.757 1.00 68.38 94 GLY A C 1
ATOM 801 O O . GLY A 1 94 ? 11.340 -6.664 8.535 1.00 68.38 94 GLY A O 1
ATOM 802 N N . GLY A 1 95 ? 13.150 -7.749 9.291 1.00 69.88 95 GLY A N 1
ATOM 803 C CA . GLY A 1 95 ? 13.989 -6.561 9.502 1.00 69.88 95 GLY A CA 1
ATOM 804 C C . GLY A 1 95 ? 13.442 -5.568 10.537 1.00 69.88 95 GLY A C 1
ATOM 805 O O . GLY A 1 95 ? 12.898 -5.954 11.568 1.00 69.88 95 GLY A O 1
ATOM 806 N N . ARG A 1 96 ? 13.559 -4.255 10.263 1.00 67.62 96 ARG A N 1
ATOM 807 C CA . ARG A 1 96 ? 13.092 -3.172 11.166 1.00 67.62 96 ARG A CA 1
ATOM 808 C C . ARG A 1 96 ? 11.602 -3.253 11.516 1.00 67.62 96 ARG A C 1
ATOM 810 O O . ARG A 1 96 ? 11.185 -2.665 12.508 1.00 67.62 96 ARG A O 1
ATOM 817 N N . ALA A 1 97 ? 10.801 -3.955 10.710 1.00 67.38 97 ALA A N 1
ATOM 818 C CA . ALA A 1 97 ? 9.396 -4.185 11.021 1.00 67.38 97 ALA A CA 1
ATOM 819 C C . ALA A 1 97 ? 9.236 -4.987 12.319 1.00 67.38 97 ALA A C 1
ATOM 821 O O . ALA A 1 97 ? 8.370 -4.637 13.112 1.00 67.38 97 ALA A O 1
ATOM 822 N N . MET A 1 98 ? 10.115 -5.961 12.585 1.00 69.19 98 MET A N 1
ATOM 823 C CA . MET A 1 98 ? 10.081 -6.777 13.805 1.00 69.19 98 MET A CA 1
ATOM 824 C C . MET A 1 98 ? 10.314 -5.930 15.059 1.00 69.19 98 MET A C 1
ATOM 826 O O . MET A 1 98 ? 9.543 -6.007 16.008 1.00 69.19 98 MET A O 1
ATOM 830 N N . ALA A 1 99 ? 11.310 -5.038 15.030 1.00 76.19 99 ALA A N 1
ATOM 831 C CA . ALA A 1 99 ? 11.615 -4.148 16.154 1.00 76.19 99 ALA A CA 1
ATOM 832 C C . ALA A 1 99 ? 10.469 -3.171 16.487 1.00 76.19 99 ALA A C 1
ATOM 834 O O . ALA A 1 99 ? 10.302 -2.784 17.637 1.00 76.19 99 ALA A O 1
ATOM 835 N N . LEU A 1 100 ? 9.673 -2.781 15.486 1.00 82.12 100 LEU A N 1
ATOM 836 C CA . LEU A 1 100 ? 8.513 -1.899 15.654 1.00 82.12 100 LEU A CA 1
ATOM 837 C C . LEU A 1 100 ? 7.199 -2.668 15.855 1.00 82.12 100 LEU A C 1
ATOM 839 O O . LEU A 1 100 ? 6.150 -2.042 15.985 1.00 82.12 100 LEU A O 1
ATOM 843 N N . THR A 1 101 ? 7.216 -4.004 15.829 1.00 84.88 101 THR A N 1
ATOM 844 C CA . THR A 1 101 ? 5.983 -4.804 15.816 1.00 84.88 101 THR A CA 1
ATOM 845 C C . THR A 1 101 ? 5.226 -4.684 17.127 1.00 84.88 101 THR A C 1
ATOM 847 O O . THR A 1 101 ? 4.051 -4.337 17.090 1.00 84.88 101 THR A O 1
ATOM 850 N N . GLU A 1 102 ? 5.883 -4.864 18.273 1.00 86.88 102 GLU A N 1
ATOM 851 C CA . GLU A 1 102 ? 5.204 -4.751 19.573 1.00 86.88 102 GLU A CA 1
ATOM 852 C C . GLU A 1 102 ? 4.681 -3.330 19.825 1.00 86.88 102 GLU A C 1
ATOM 854 O O . GLU A 1 102 ? 3.543 -3.159 20.257 1.00 86.88 102 GLU A O 1
ATOM 859 N N . GLN A 1 103 ? 5.448 -2.301 19.440 1.00 88.69 103 GLN A N 1
ATOM 860 C CA . GLN A 1 103 ? 4.983 -0.912 19.497 1.00 88.69 103 GLN A CA 1
ATOM 861 C C . GLN A 1 103 ? 3.717 -0.713 18.651 1.00 88.69 103 GLN A C 1
ATOM 863 O O . GLN A 1 103 ? 2.752 -0.114 19.115 1.00 88.69 103 GLN A O 1
ATOM 868 N N . ARG A 1 104 ? 3.697 -1.234 17.418 1.00 88.19 104 ARG A N 1
ATOM 869 C CA . ARG A 1 104 ? 2.534 -1.132 16.526 1.00 88.19 104 ARG A CA 1
ATOM 870 C C . ARG A 1 104 ? 1.329 -1.889 17.059 1.00 88.19 104 ARG A C 1
ATOM 872 O O . ARG A 1 104 ? 0.230 -1.359 16.983 1.00 88.19 104 ARG A O 1
ATOM 879 N N . VAL A 1 105 ? 1.519 -3.095 17.593 1.00 90.25 105 VAL A N 1
ATOM 880 C CA . VAL A 1 105 ? 0.433 -3.883 18.194 1.00 90.25 105 VAL A CA 1
ATOM 881 C C . VAL A 1 105 ? -0.174 -3.122 19.375 1.00 90.25 105 VAL A C 1
ATOM 883 O O . VAL A 1 105 ? -1.390 -2.961 19.422 1.00 90.25 105 VAL A O 1
ATOM 886 N N . ALA A 1 106 ? 0.653 -2.545 20.252 1.00 90.25 106 ALA A N 1
ATOM 887 C CA . ALA A 1 106 ? 0.171 -1.695 21.339 1.00 90.25 106 ALA A CA 1
ATOM 888 C C . ALA A 1 106 ? -0.579 -0.449 20.825 1.00 90.25 106 ALA A C 1
ATOM 890 O O . ALA A 1 106 ? -1.616 -0.077 21.372 1.00 90.25 106 ALA A O 1
ATOM 891 N N . SER A 1 107 ? -0.101 0.195 19.753 1.00 90.94 107 SER A N 1
ATOM 892 C CA . SER A 1 107 ? -0.813 1.321 19.130 1.00 90.94 107 SER A CA 1
ATOM 893 C C . SER A 1 107 ? -2.144 0.910 18.490 1.00 90.94 107 SER A C 1
ATOM 895 O O . SER A 1 107 ? -3.085 1.696 18.510 1.00 90.94 107 SER A O 1
ATOM 897 N N . ILE A 1 108 ? -2.243 -0.302 17.934 1.00 91.25 108 ILE A N 1
ATOM 898 C CA . ILE A 1 108 ? -3.482 -0.842 17.355 1.00 91.25 108 ILE A CA 1
ATOM 899 C C . ILE A 1 108 ? -4.518 -1.100 18.450 1.00 91.25 108 ILE A C 1
ATOM 901 O O . ILE A 1 108 ? -5.675 -0.705 18.297 1.00 91.25 108 ILE A O 1
ATOM 905 N N . ASP A 1 109 ? -4.109 -1.714 19.561 1.00 88.81 109 ASP A N 1
ATOM 906 C CA . ASP A 1 109 ? -5.001 -2.004 20.686 1.00 88.81 109 ASP A CA 1
ATOM 907 C C . ASP A 1 109 ? -5.604 -0.706 21.254 1.00 88.81 109 ASP A C 1
ATOM 909 O O . ASP A 1 109 ? -6.826 -0.598 21.421 1.00 88.81 109 ASP A O 1
ATOM 913 N N . ASN A 1 110 ? -4.765 0.320 21.424 1.00 91.25 110 ASN A N 1
ATOM 914 C CA . ASN A 1 110 ? -5.151 1.625 21.967 1.00 91.25 110 ASN A CA 1
ATOM 915 C C . ASN A 1 110 ? -5.807 2.575 20.946 1.00 91.25 110 ASN A C 1
ATOM 917 O O . ASN A 1 110 ? -6.259 3.656 21.315 1.00 91.25 110 ASN A O 1
ATOM 921 N N . ALA A 1 111 ? -5.877 2.209 19.665 1.00 92.69 111 ALA A N 1
ATOM 922 C CA . ALA A 1 111 ? -6.397 3.095 18.627 1.00 92.69 111 ALA A CA 1
ATOM 923 C C . ALA A 1 111 ? -7.891 3.400 18.808 1.00 92.69 111 ALA A C 1
ATOM 925 O O . ALA A 1 111 ? -8.710 2.491 18.950 1.00 92.69 111 ALA A O 1
ATOM 926 N N . ILE A 1 112 ? -8.263 4.673 18.724 1.00 91.38 112 ILE A N 1
ATOM 927 C CA . ILE A 1 112 ? -9.656 5.128 18.822 1.00 91.38 112 ILE A CA 1
ATOM 928 C C . ILE A 1 112 ? -10.178 5.400 17.406 1.00 91.38 112 ILE A C 1
ATOM 930 O O . ILE A 1 112 ? -9.476 6.078 16.656 1.00 91.38 112 ILE A O 1
ATOM 934 N N . PRO A 1 113 ? -11.354 4.879 17.003 1.00 92.50 113 PRO A N 1
ATOM 935 C CA . PRO A 1 113 ? -11.920 5.150 15.681 1.00 92.50 113 PRO A CA 1
ATOM 936 C C . PRO A 1 113 ? -12.212 6.644 15.493 1.00 92.50 113 PRO A C 1
ATOM 938 O O . PRO A 1 113 ? -12.673 7.303 16.418 1.00 92.50 113 PRO A O 1
ATOM 941 N N . LEU A 1 114 ? -11.969 7.164 14.284 1.00 94.00 114 LEU A N 1
ATOM 942 C CA . LEU A 1 114 ? -12.275 8.562 13.950 1.00 94.00 114 LEU A CA 1
ATOM 943 C C . LEU A 1 114 ? -13.786 8.788 13.817 1.00 94.00 114 LEU A C 1
ATOM 945 O O . LEU A 1 114 ? -14.307 9.809 14.246 1.00 94.00 114 LEU A O 1
ATOM 949 N N . THR A 1 115 ? -14.473 7.826 13.205 1.00 93.81 115 THR A N 1
ATOM 950 C CA . THR A 1 115 ? -15.921 7.828 13.012 1.00 93.81 115 THR A CA 1
ATOM 951 C C . THR A 1 115 ? -16.474 6.428 13.257 1.00 93.81 115 THR A C 1
ATOM 953 O O . THR A 1 115 ? -15.762 5.429 13.109 1.00 93.81 115 THR A O 1
ATOM 956 N N . THR A 1 116 ? -17.742 6.363 13.643 1.00 92.62 116 THR A N 1
ATOM 957 C CA . THR A 1 116 ? -18.521 5.131 13.808 1.00 92.62 116 THR A CA 1
ATOM 958 C C . THR A 1 116 ? -19.624 4.993 12.760 1.00 92.62 116 THR A C 1
ATOM 960 O O . THR A 1 116 ? -20.316 3.978 12.766 1.00 92.62 116 THR A O 1
ATOM 963 N N . ASP A 1 117 ? -19.772 5.968 11.852 1.00 95.75 117 ASP A N 1
ATOM 964 C CA . ASP A 1 117 ? -20.763 5.924 10.773 1.00 95.75 117 ASP A CA 1
ATOM 965 C C . ASP A 1 117 ? -20.413 4.818 9.757 1.00 95.75 117 ASP A C 1
ATOM 967 O O . ASP A 1 117 ? -19.367 4.902 9.096 1.00 95.75 117 ASP A O 1
ATOM 971 N N . PRO A 1 118 ? -21.267 3.785 9.603 1.00 94.31 118 PRO A N 1
ATOM 972 C CA . PRO A 1 118 ? -21.011 2.684 8.683 1.00 94.31 118 PRO A CA 1
ATOM 973 C C . PRO A 1 118 ? -20.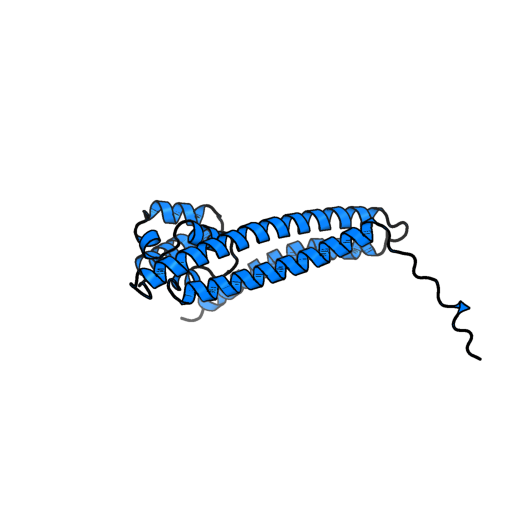918 3.141 7.223 1.00 94.31 118 PRO A C 1
ATOM 975 O O . PRO A 1 118 ? -20.090 2.608 6.490 1.00 94.31 118 PRO A O 1
ATOM 978 N N . SER A 1 119 ? -21.670 4.162 6.806 1.00 96.00 119 SER A N 1
ATOM 979 C CA . SER A 1 119 ? -21.710 4.606 5.403 1.00 96.00 119 SER A CA 1
ATOM 980 C C . SER A 1 119 ? -20.368 5.196 4.968 1.00 96.00 119 SER A C 1
ATOM 982 O O . SER A 1 119 ? -19.830 4.866 3.908 1.00 96.00 119 SER A O 1
ATOM 984 N N . VAL A 1 120 ? -19.785 6.036 5.829 1.00 95.88 120 VAL A N 1
ATOM 985 C CA . VAL A 1 120 ? -18.460 6.632 5.611 1.00 95.88 120 VAL A CA 1
ATOM 986 C C . VAL A 1 120 ? -17.378 5.558 5.635 1.00 95.88 120 VAL A C 1
ATOM 988 O O . VAL A 1 120 ? -16.448 5.610 4.826 1.00 95.88 120 VAL A O 1
ATOM 991 N N . ILE A 1 121 ? -17.484 4.586 6.545 1.00 96.06 121 ILE A N 1
ATOM 992 C CA . ILE A 1 121 ? -16.506 3.503 6.669 1.00 96.06 121 ILE A CA 1
ATOM 993 C C . ILE A 1 121 ? -16.549 2.596 5.441 1.00 96.06 121 ILE A C 1
ATOM 995 O O . ILE A 1 121 ? -15.496 2.331 4.873 1.00 96.06 121 ILE A O 1
ATOM 999 N N . GLU A 1 122 ? -17.721 2.128 5.016 1.00 96.25 122 GLU A N 1
ATOM 1000 C CA . GLU A 1 122 ? -17.859 1.177 3.910 1.00 96.25 122 GLU A CA 1
ATOM 1001 C C . GLU A 1 122 ? -17.388 1.769 2.579 1.00 96.25 122 GLU A C 1
ATOM 1003 O O . GLU A 1 122 ? -16.549 1.168 1.899 1.00 96.25 122 GLU A O 1
ATOM 1008 N N . ALA A 1 123 ? -17.847 2.978 2.241 1.00 97.25 123 ALA A N 1
ATOM 1009 C CA . ALA A 1 123 ? -17.465 3.643 0.998 1.00 97.25 123 ALA A CA 1
ATOM 1010 C C . ALA A 1 123 ? -15.950 3.900 0.929 1.00 97.25 123 ALA A C 1
ATOM 1012 O O . ALA A 1 123 ? -15.290 3.582 -0.068 1.00 97.25 123 ALA A O 1
ATOM 1013 N N . ASN A 1 124 ? -15.370 4.436 2.009 1.00 97.25 124 ASN A N 1
ATOM 1014 C CA . ASN A 1 124 ? -13.944 4.743 2.036 1.00 97.25 124 ASN A CA 1
ATOM 1015 C C . ASN A 1 124 ? -13.067 3.498 2.185 1.00 97.25 124 ASN A C 1
ATOM 1017 O O . ASN A 1 124 ? -11.974 3.477 1.622 1.00 97.25 124 ASN A O 1
ATOM 1021 N N . ALA A 1 125 ? -13.529 2.456 2.880 1.00 97.00 125 ALA A N 1
ATOM 1022 C CA . ALA A 1 125 ? -12.834 1.176 2.958 1.00 97.00 125 ALA A CA 1
ATOM 1023 C C . ALA A 1 125 ? -12.680 0.549 1.570 1.00 97.00 125 ALA A C 1
ATOM 1025 O O . ALA A 1 125 ? -11.570 0.170 1.195 1.00 97.00 125 ALA A O 1
ATOM 1026 N N . LEU A 1 126 ? -13.758 0.514 0.778 1.00 97.75 126 LEU A N 1
ATOM 1027 C CA . LEU A 1 126 ? -13.716 -0.003 -0.589 1.00 97.75 126 LEU A CA 1
ATOM 1028 C C . LEU A 1 126 ? -12.725 0.789 -1.457 1.00 97.75 126 LEU A C 1
ATOM 1030 O O . LEU A 1 126 ? -11.870 0.204 -2.129 1.00 97.75 126 LEU A O 1
ATOM 1034 N N . MET A 1 127 ? -12.785 2.123 -1.392 1.00 97.88 127 MET A N 1
ATOM 1035 C CA . MET A 1 127 ? -11.860 2.998 -2.118 1.00 97.88 127 MET A CA 1
ATOM 1036 C C . MET A 1 127 ? -10.403 2.802 -1.669 1.00 97.88 127 MET A C 1
ATOM 1038 O O . MET A 1 127 ? -9.496 2.716 -2.500 1.00 97.88 127 MET A O 1
ATOM 1042 N N . ALA A 1 128 ? -10.155 2.685 -0.363 1.00 97.44 128 ALA A N 1
ATOM 1043 C CA . ALA A 1 128 ? -8.821 2.468 0.185 1.00 97.44 128 ALA A CA 1
ATOM 1044 C C . ALA A 1 128 ? -8.233 1.123 -0.269 1.00 97.44 128 ALA A C 1
ATOM 1046 O O . ALA A 1 128 ? -7.067 1.071 -0.667 1.00 97.44 128 ALA A O 1
ATOM 1047 N N . THR A 1 129 ? -9.032 0.051 -0.282 1.00 97.75 129 THR A N 1
ATOM 1048 C CA . THR A 1 129 ? -8.620 -1.264 -0.795 1.00 97.75 129 THR A CA 1
ATOM 1049 C C . THR A 1 129 ? -8.307 -1.219 -2.292 1.00 97.75 129 THR A C 1
ATOM 1051 O O . THR A 1 129 ? -7.285 -1.771 -2.720 1.00 97.75 129 THR A O 1
ATOM 1054 N N . ALA A 1 130 ? -9.121 -0.521 -3.091 1.00 98.00 130 ALA A N 1
ATOM 1055 C CA . ALA A 1 130 ? -8.868 -0.343 -4.521 1.00 98.00 130 ALA A CA 1
ATOM 1056 C C . ALA A 1 130 ? -7.539 0.394 -4.774 1.00 98.00 130 ALA A C 1
ATOM 1058 O O . ALA A 1 130 ? -6.697 -0.079 -5.541 1.00 98.00 130 ALA A O 1
ATOM 1059 N N . LEU A 1 131 ? -7.300 1.506 -4.071 1.00 97.81 131 LEU A N 1
ATOM 1060 C CA . LEU A 1 131 ? -6.061 2.283 -4.181 1.00 97.81 131 LEU A CA 1
ATOM 1061 C C . LEU A 1 131 ? -4.835 1.497 -3.700 1.00 97.81 131 LEU A C 1
ATOM 1063 O O . LEU A 1 131 ? -3.797 1.512 -4.360 1.00 97.81 131 LEU A O 1
ATOM 1067 N N . ALA A 1 132 ? -4.942 0.770 -2.586 1.00 97.19 132 ALA A N 1
ATOM 1068 C CA . ALA A 1 132 ? -3.863 -0.079 -2.081 1.00 97.19 132 ALA A CA 1
ATOM 1069 C C . ALA A 1 132 ? -3.476 -1.173 -3.090 1.00 97.19 132 ALA A C 1
ATOM 1071 O O . ALA A 1 132 ? -2.288 -1.446 -3.292 1.00 97.19 132 ALA A O 1
ATOM 1072 N N . THR A 1 133 ? -4.469 -1.759 -3.762 1.00 97.44 133 THR A N 1
ATOM 1073 C CA . THR A 1 133 ? -4.258 -2.754 -4.821 1.00 97.44 133 THR A CA 1
ATOM 1074 C C . THR A 1 133 ? -3.534 -2.137 -6.017 1.00 97.44 133 THR A C 1
ATOM 1076 O O . THR A 1 133 ? -2.526 -2.682 -6.467 1.00 97.44 133 THR A O 1
ATOM 1079 N N . GLN A 1 134 ? -3.964 -0.955 -6.471 1.00 97.38 134 GLN A N 1
ATOM 1080 C CA . GLN A 1 134 ? -3.300 -0.220 -7.556 1.00 97.38 134 GLN A CA 1
ATOM 1081 C C . GLN A 1 134 ? -1.841 0.116 -7.212 1.00 97.38 134 GLN A C 1
ATOM 1083 O O . GLN A 1 134 ? -0.946 -0.129 -8.019 1.00 97.38 134 GLN A O 1
ATOM 1088 N N . ILE A 1 135 ? -1.566 0.606 -5.996 1.00 96.94 135 ILE A N 1
ATOM 1089 C CA . ILE A 1 135 ? -0.197 0.915 -5.547 1.00 96.94 135 ILE A CA 1
ATOM 1090 C C . ILE A 1 135 ? 0.685 -0.335 -5.571 1.00 96.94 135 ILE A C 1
ATOM 1092 O O . ILE A 1 135 ? 1.850 -0.252 -5.977 1.00 96.94 135 ILE A O 1
ATOM 1096 N N . LYS A 1 136 ? 0.155 -1.485 -5.134 1.00 95.62 136 LYS A N 1
ATOM 1097 C CA . LYS A 1 136 ? 0.886 -2.756 -5.144 1.00 95.62 136 LYS A CA 1
ATOM 1098 C C . LYS A 1 136 ? 1.256 -3.160 -6.573 1.00 95.62 136 LYS A C 1
ATOM 1100 O O . LYS A 1 136 ? 2.440 -3.344 -6.843 1.00 95.62 136 LYS A O 1
ATOM 1105 N N . VAL A 1 137 ? 0.275 -3.198 -7.475 1.00 96.81 137 VAL A N 1
ATOM 1106 C CA . VAL A 1 137 ? 0.469 -3.586 -8.881 1.00 96.81 137 VAL A CA 1
ATOM 1107 C C . VAL A 1 137 ? 1.444 -2.645 -9.587 1.00 96.81 137 VAL A C 1
ATOM 1109 O O . VAL A 1 137 ? 2.432 -3.093 -10.158 1.00 96.81 137 VAL A O 1
ATOM 1112 N N . VAL A 1 138 ? 1.248 -1.328 -9.487 1.00 97.12 138 VAL A N 1
ATOM 1113 C CA . VAL A 1 138 ? 2.151 -0.355 -10.126 1.00 97.12 138 VAL A CA 1
ATOM 1114 C C . VAL A 1 138 ? 3.570 -0.461 -9.568 1.00 97.12 138 VAL A C 1
ATOM 1116 O O . VAL A 1 138 ? 4.538 -0.328 -10.310 1.00 97.12 138 VAL A O 1
ATOM 1119 N N . SER A 1 139 ? 3.727 -0.753 -8.274 1.00 95.31 139 SER A N 1
ATOM 1120 C CA . SER A 1 139 ? 5.054 -0.977 -7.689 1.00 95.31 139 SER A CA 1
ATOM 1121 C C . SER A 1 139 ? 5.757 -2.212 -8.252 1.00 95.31 139 SER A C 1
ATOM 1123 O O . SER A 1 139 ? 6.980 -2.203 -8.344 1.00 95.31 139 SER A O 1
ATOM 1125 N N . GLU A 1 140 ? 5.017 -3.267 -8.591 1.00 95.56 140 GLU A N 1
ATOM 1126 C CA . GLU A 1 140 ? 5.558 -4.467 -9.238 1.00 95.56 140 GLU A CA 1
ATOM 1127 C C . GLU A 1 140 ? 5.925 -4.172 -10.696 1.00 95.56 140 GLU A C 1
ATOM 1129 O O . GLU A 1 140 ? 7.045 -4.463 -11.109 1.00 95.56 140 GLU A O 1
ATOM 1134 N N . ILE A 1 141 ? 5.056 -3.471 -11.431 1.00 96.69 141 ILE A N 1
ATOM 1135 C CA . ILE A 1 141 ? 5.322 -3.060 -12.816 1.00 96.69 141 ILE A CA 1
ATOM 1136 C C . ILE A 1 141 ? 6.572 -2.171 -12.896 1.00 96.69 141 ILE A C 1
ATOM 1138 O O . ILE A 1 141 ? 7.429 -2.405 -13.743 1.00 96.69 141 ILE A O 1
ATOM 1142 N N . ILE A 1 142 ? 6.734 -1.189 -11.998 1.00 96.50 142 ILE A N 1
ATOM 1143 C CA . ILE A 1 142 ? 7.931 -0.327 -11.966 1.00 96.50 142 ILE A CA 1
ATOM 1144 C C . ILE A 1 142 ? 9.213 -1.161 -11.833 1.00 96.50 142 ILE A C 1
ATOM 1146 O O . ILE A 1 142 ? 10.183 -0.869 -12.529 1.00 96.50 142 ILE A O 1
ATOM 1150 N N . LYS A 1 143 ? 9.213 -2.222 -11.012 1.00 95.44 143 LYS A N 1
ATOM 1151 C CA . LYS A 1 143 ? 10.375 -3.119 -10.887 1.00 95.44 143 LYS A CA 1
ATOM 1152 C C . LYS A 1 143 ? 10.671 -3.853 -12.190 1.00 95.44 143 LYS A C 1
ATOM 1154 O O . LYS A 1 143 ? 11.823 -3.925 -12.594 1.00 95.44 143 LYS A O 1
ATOM 1159 N N . THR A 1 144 ? 9.642 -4.327 -12.891 1.00 96.25 144 THR A N 1
ATOM 1160 C CA . THR A 1 144 ? 9.816 -4.932 -14.219 1.00 96.25 144 THR A CA 1
ATOM 1161 C C . THR A 1 144 ? 10.421 -3.940 -15.220 1.00 96.25 144 THR A C 1
ATOM 1163 O O . THR A 1 144 ? 11.252 -4.320 -16.045 1.00 96.25 144 THR A O 1
ATOM 1166 N N . TYR A 1 145 ? 10.045 -2.658 -15.153 1.00 96.06 145 TYR A N 1
ATOM 1167 C CA . TYR A 1 145 ? 10.697 -1.611 -15.945 1.00 96.06 145 TYR A CA 1
ATOM 1168 C C . TYR A 1 145 ? 12.156 -1.393 -15.521 1.00 96.06 145 TYR A C 1
ATOM 1170 O O . TYR A 1 145 ? 13.013 -1.306 -16.397 1.00 96.06 145 TYR A O 1
ATOM 1178 N N . ASP A 1 146 ? 12.454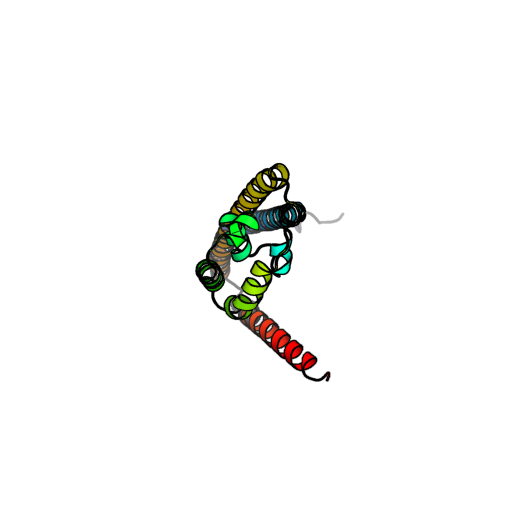 -1.350 -14.216 1.00 94.62 146 ASP A N 1
ATOM 1179 C CA . ASP A 1 146 ? 13.822 -1.228 -13.684 1.00 94.62 146 ASP A CA 1
ATOM 1180 C C . ASP A 1 146 ? 14.737 -2.350 -14.205 1.00 94.62 146 ASP A C 1
ATOM 1182 O O . ASP A 1 146 ? 15.812 -2.077 -14.739 1.00 94.62 146 ASP A O 1
ATOM 1186 N N . GLU A 1 147 ? 14.283 -3.602 -14.130 1.00 94.19 147 GLU A N 1
ATOM 1187 C CA . GLU A 1 147 ? 15.016 -4.785 -14.603 1.00 94.19 147 GLU A CA 1
ATOM 1188 C C . GLU A 1 147 ? 15.289 -4.733 -16.115 1.00 94.19 147 GLU A C 1
ATOM 1190 O O . GLU A 1 147 ? 16.399 -5.019 -16.580 1.00 94.19 147 GLU A O 1
ATOM 1195 N N . ARG A 1 148 ? 14.290 -4.321 -16.908 1.00 92.94 148 ARG A N 1
ATOM 1196 C CA . ARG A 1 148 ? 14.428 -4.184 -18.367 1.00 92.94 148 ARG A CA 1
ATOM 1197 C C . ARG A 1 148 ? 15.376 -3.049 -18.744 1.00 92.94 148 ARG A C 1
ATOM 1199 O O . ARG A 1 148 ? 16.178 -3.218 -19.662 1.00 92.94 148 ARG A O 1
ATOM 1206 N N . ILE A 1 149 ? 15.303 -1.917 -18.044 1.00 92.44 149 ILE A N 1
ATOM 1207 C CA . ILE A 1 149 ? 16.201 -0.774 -18.245 1.00 92.44 149 ILE A CA 1
ATOM 1208 C C . ILE A 1 149 ? 17.644 -1.172 -17.921 1.00 92.44 149 ILE A C 1
ATOM 1210 O O . ILE A 1 149 ? 18.531 -0.893 -18.727 1.00 92.44 149 ILE A O 1
ATOM 1214 N N . GLU A 1 150 ? 17.883 -1.863 -16.802 1.00 89.50 150 GLU A N 1
ATOM 1215 C CA . GLU A 1 150 ? 19.214 -2.368 -16.435 1.00 89.50 150 GLU A CA 1
ATOM 1216 C C . GLU A 1 150 ? 19.777 -3.299 -17.513 1.00 89.50 150 GLU A C 1
ATOM 1218 O O . GLU A 1 150 ? 20.885 -3.098 -18.012 1.00 89.50 150 GLU A O 1
ATOM 1223 N N . THR A 1 151 ? 18.969 -4.273 -17.937 1.00 88.38 151 THR A N 1
ATOM 1224 C CA . THR A 1 151 ? 19.356 -5.243 -18.966 1.00 88.38 151 THR A CA 1
ATOM 1225 C C . THR A 1 151 ? 19.763 -4.540 -20.262 1.00 88.38 151 THR A C 1
ATOM 1227 O O . THR A 1 151 ? 20.811 -4.835 -20.836 1.00 88.38 151 THR A O 1
ATOM 1230 N N . LYS A 1 152 ? 18.964 -3.573 -20.734 1.00 85.19 152 LYS A N 1
ATOM 1231 C CA . LYS A 1 152 ? 19.264 -2.837 -21.971 1.00 85.19 152 LYS A CA 1
ATOM 1232 C C . LYS A 1 152 ? 20.467 -1.911 -21.826 1.00 85.19 152 LYS A C 1
ATOM 1234 O O . LYS A 1 152 ? 21.268 -1.850 -22.755 1.00 85.19 152 LYS A O 1
ATOM 1239 N N . ARG A 1 153 ? 20.640 -1.258 -20.673 1.00 80.12 153 ARG A N 1
ATOM 1240 C CA . ARG A 1 153 ? 21.815 -0.423 -20.393 1.00 80.12 153 ARG A CA 1
ATOM 1241 C C . ARG A 1 153 ? 23.111 -1.232 -20.460 1.00 80.12 153 ARG A C 1
ATOM 1243 O O . ARG A 1 153 ? 24.057 -0.790 -21.110 1.00 80.12 153 ARG A O 1
ATOM 1250 N N . CYS A 1 154 ? 23.138 -2.417 -19.850 1.00 68.25 154 CYS A N 1
ATOM 1251 C CA . CYS A 1 154 ? 24.296 -3.314 -19.880 1.00 68.25 154 CYS A CA 1
ATOM 1252 C C . CYS A 1 154 ? 24.671 -3.719 -21.319 1.00 68.25 154 CYS A C 1
ATOM 1254 O O . CYS A 1 154 ? 25.831 -3.609 -21.717 1.00 68.25 154 CYS A O 1
ATOM 1256 N N . LEU A 1 155 ? 23.675 -4.069 -22.141 1.00 64.44 155 LEU A N 1
ATOM 1257 C CA . LEU A 1 155 ? 23.884 -4.420 -23.551 1.00 64.44 155 LEU A CA 1
ATOM 1258 C C . LEU A 1 155 ? 24.408 -3.236 -24.378 1.00 64.44 155 LEU A C 1
ATOM 1260 O O . LEU A 1 155 ? 25.350 -3.393 -25.147 1.00 64.44 155 LEU A O 1
ATOM 1264 N N . THR A 1 156 ? 23.855 -2.032 -24.189 1.00 59.22 156 THR A N 1
ATOM 1265 C CA . THR A 1 156 ? 24.356 -0.831 -24.882 1.00 59.22 156 THR A CA 1
ATOM 1266 C C . THR A 1 156 ? 25.766 -0.441 -24.447 1.00 59.22 156 THR A C 1
ATOM 1268 O O . THR A 1 156 ? 26.521 0.083 -25.257 1.00 59.22 156 THR A O 1
ATOM 1271 N N . HIS A 1 157 ? 26.145 -0.718 -23.196 1.00 58.00 157 HIS A N 1
ATOM 1272 C CA . HIS A 1 157 ? 27.485 -0.430 -22.691 1.00 58.00 157 HIS A CA 1
ATOM 1273 C C . HIS A 1 157 ? 28.552 -1.332 -23.332 1.00 58.00 157 HIS A C 1
ATOM 1275 O O . HIS A 1 157 ? 29.638 -0.857 -23.649 1.00 58.00 157 HIS A O 1
ATOM 1281 N N . TYR A 1 158 ? 28.226 -2.604 -23.586 1.00 48.66 158 TYR A N 1
ATOM 1282 C CA . TYR A 1 158 ? 29.120 -3.556 -24.257 1.00 48.66 158 TYR A CA 1
ATOM 1283 C C . TYR A 1 158 ? 29.268 -3.291 -25.769 1.00 48.66 158 TYR A C 1
ATOM 1285 O O . TYR A 1 158 ? 30.285 -3.630 -26.365 1.00 48.66 158 TYR A O 1
ATOM 1293 N N . GLN A 1 159 ? 28.278 -2.644 -26.394 1.00 47.62 159 GLN A N 1
ATOM 1294 C CA . GLN A 1 159 ? 28.238 -2.414 -27.843 1.00 47.62 159 GLN A CA 1
ATOM 1295 C C . GLN A 1 159 ? 28.953 -1.133 -28.316 1.00 47.62 159 GLN A C 1
ATOM 1297 O O . GLN A 1 159 ? 28.930 -0.861 -29.512 1.00 47.62 159 GLN A O 1
ATOM 1302 N N . MET A 1 160 ? 29.543 -0.327 -27.423 1.00 44.47 160 MET A N 1
ATOM 1303 C CA . MET A 1 160 ? 30.212 0.938 -27.773 1.00 44.47 160 MET A CA 1
ATOM 1304 C C . MET A 1 160 ? 31.711 0.699 -28.043 1.00 44.47 160 MET A C 1
ATOM 1306 O O . MET A 1 160 ? 32.486 0.606 -27.085 1.00 44.47 160 MET A O 1
ATOM 1310 N N . PRO A 1 161 ? 32.181 0.637 -29.306 1.00 40.28 161 PRO A N 1
ATOM 1311 C CA . PRO A 1 161 ? 33.602 0.514 -29.598 1.00 40.28 161 PRO A CA 1
ATOM 1312 C C . PRO A 1 161 ? 34.233 1.900 -29.405 1.00 40.28 161 PRO A C 1
ATOM 1314 O O . PRO A 1 161 ? 33.965 2.817 -30.177 1.00 40.28 161 PRO A O 1
ATOM 1317 N N . GLY A 1 162 ? 35.038 2.076 -28.351 1.00 44.47 162 GLY A N 1
ATOM 1318 C CA . GLY A 1 162 ? 35.828 3.302 -28.142 1.00 44.47 162 GLY A CA 1
ATOM 1319 C C . GLY A 1 162 ? 35.831 3.896 -26.730 1.00 44.47 162 GLY A C 1
ATOM 1320 O O . GLY A 1 162 ? 36.570 4.844 -26.483 1.00 44.47 162 GLY A O 1
ATOM 1321 N N . CYS A 1 163 ? 35.070 3.353 -25.774 1.00 44.66 163 CYS A N 1
ATOM 1322 C CA . CYS A 1 163 ? 35.001 3.901 -24.409 1.00 44.66 163 CYS A CA 1
ATOM 1323 C C . CYS A 1 163 ? 35.609 3.002 -23.317 1.00 44.66 163 CYS A C 1
ATOM 1325 O O . CYS A 1 163 ? 35.216 3.115 -22.155 1.00 44.66 163 CYS A O 1
ATOM 1327 N N . SER A 1 164 ? 36.589 2.147 -23.635 1.00 40.97 164 SER A N 1
ATOM 1328 C CA . SER A 1 164 ? 37.175 1.224 -22.644 1.00 40.97 164 SER A CA 1
ATOM 1329 C C . SER A 1 164 ? 37.848 1.915 -21.449 1.00 40.97 164 SER A C 1
ATOM 1331 O O . SER A 1 164 ? 37.849 1.348 -20.360 1.00 40.97 164 SER A O 1
ATOM 1333 N N . ASN A 1 165 ? 38.347 3.152 -21.589 1.00 40.31 165 ASN A N 1
ATOM 1334 C CA . ASN A 1 165 ? 39.180 3.764 -20.540 1.00 40.31 165 ASN A CA 1
ATOM 1335 C C . ASN A 1 165 ? 38.506 4.893 -19.738 1.00 40.31 165 ASN A C 1
ATOM 1337 O O . ASN A 1 165 ? 38.994 5.232 -18.665 1.00 40.31 165 ASN A O 1
ATOM 1341 N N . HIS A 1 166 ? 37.382 5.464 -20.195 1.00 38.38 166 HIS A N 1
ATOM 1342 C CA . HIS A 1 166 ? 36.748 6.604 -19.504 1.00 38.38 166 HIS A CA 1
ATOM 1343 C C . HIS A 1 166 ? 35.583 6.190 -18.586 1.00 38.38 166 HIS A C 1
ATOM 1345 O O . HIS A 1 166 ? 35.401 6.746 -17.504 1.00 38.38 166 HIS A O 1
ATOM 1351 N N . PHE A 1 167 ? 34.811 5.166 -18.965 1.00 36.78 167 PHE A N 1
ATOM 1352 C CA . PHE A 1 167 ? 33.592 4.796 -18.234 1.00 36.78 167 PHE A CA 1
ATOM 1353 C C . PHE A 1 167 ? 33.793 3.772 -17.103 1.00 36.78 167 PHE A C 1
ATOM 1355 O O . PHE A 1 167 ? 32.925 3.660 -16.234 1.00 36.78 167 PHE A O 1
ATOM 1362 N N . GLN A 1 168 ? 34.948 3.094 -17.021 1.00 40.62 168 GLN A N 1
ATOM 1363 C CA . GLN A 1 168 ? 35.287 2.242 -15.865 1.00 40.62 168 GLN A CA 1
ATOM 1364 C C . GLN A 1 168 ? 35.344 3.025 -14.538 1.00 40.62 168 GLN A C 1
ATOM 1366 O O . GLN A 1 168 ? 35.218 2.441 -13.460 1.00 40.62 168 GLN A O 1
ATOM 1371 N N . ALA A 1 169 ? 35.508 4.351 -14.592 1.00 38.06 169 ALA A N 1
ATOM 1372 C CA . ALA A 1 169 ? 35.408 5.216 -13.421 1.00 38.06 169 ALA A CA 1
ATOM 1373 C C . ALA A 1 169 ? 33.952 5.368 -12.938 1.00 38.06 169 ALA A C 1
ATOM 1375 O O . ALA A 1 169 ? 33.692 5.309 -11.741 1.00 38.06 169 ALA A O 1
ATOM 1376 N N . TRP A 1 170 ? 32.981 5.472 -13.850 1.00 34.81 170 TRP A N 1
ATOM 1377 C CA . TRP A 1 170 ? 31.578 5.739 -13.507 1.00 34.81 170 TRP A CA 1
ATOM 1378 C C . TRP A 1 170 ? 30.803 4.476 -13.105 1.00 34.81 170 TRP A C 1
ATOM 1380 O O . TRP A 1 170 ? 29.952 4.541 -12.218 1.00 34.81 170 TRP A O 1
ATOM 1390 N N . GLY A 1 171 ? 31.156 3.309 -13.661 1.00 39.28 171 GLY A N 1
ATOM 1391 C CA . GLY A 1 171 ? 30.641 2.012 -13.195 1.00 39.28 171 GLY A CA 1
ATOM 1392 C C . GLY A 1 171 ? 31.032 1.705 -11.742 1.00 39.28 171 GLY A C 1
ATOM 1393 O O . GLY A 1 171 ? 30.211 1.215 -10.967 1.00 39.28 171 GLY A O 1
ATOM 1394 N N . ARG A 1 172 ? 32.249 2.093 -11.326 1.00 34.78 172 ARG A N 1
ATOM 1395 C CA . ARG A 1 172 ? 32.687 2.012 -9.922 1.00 34.78 172 ARG A CA 1
ATOM 1396 C C . ARG A 1 172 ? 32.006 3.044 -9.023 1.00 34.78 172 ARG A C 1
ATOM 1398 O O . ARG A 1 172 ? 31.689 2.708 -7.889 1.00 34.78 172 ARG A O 1
ATOM 1405 N N . VAL A 1 173 ? 31.718 4.252 -9.514 1.00 40.34 173 VAL A N 1
ATOM 1406 C CA . VAL A 1 173 ? 31.008 5.291 -8.740 1.00 40.34 173 VAL A CA 1
ATOM 1407 C C . VAL A 1 173 ? 29.544 4.917 -8.475 1.00 40.34 173 VAL A C 1
ATOM 1409 O O . VAL A 1 173 ? 29.051 5.170 -7.380 1.00 40.34 173 VAL A O 1
ATOM 1412 N N . TRP A 1 174 ? 28.853 4.242 -9.402 1.00 37.16 174 TRP A N 1
ATOM 1413 C CA . TRP A 1 174 ? 27.494 3.733 -9.150 1.00 37.16 174 TRP A CA 1
ATOM 1414 C C . TRP A 1 174 ? 27.467 2.437 -8.323 1.00 37.16 174 TRP A C 1
ATOM 1416 O O . TRP A 1 174 ? 26.605 2.299 -7.455 1.00 37.16 174 TRP A O 1
ATOM 1426 N N . ALA A 1 1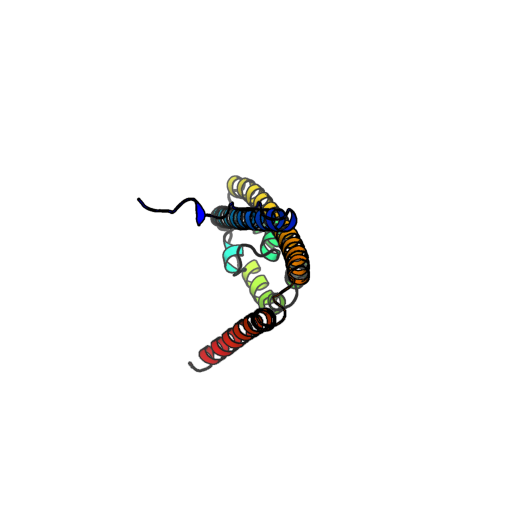75 ? 28.450 1.541 -8.484 1.00 34.94 175 ALA A N 1
ATOM 1427 C CA . ALA A 1 175 ? 28.622 0.393 -7.584 1.00 34.94 175 ALA A CA 1
ATOM 1428 C C . ALA A 1 175 ? 28.947 0.836 -6.139 1.00 34.94 175 ALA A C 1
ATOM 1430 O O . ALA A 1 175 ? 28.405 0.282 -5.181 1.00 34.94 175 ALA A O 1
ATOM 1431 N N . HIS A 1 176 ? 29.741 1.902 -5.967 1.00 36.50 176 HIS A N 1
ATOM 1432 C CA . HIS A 1 176 ? 29.942 2.554 -4.669 1.00 36.50 176 HIS A CA 1
ATOM 1433 C C . HIS A 1 176 ? 28.725 3.357 -4.204 1.00 36.50 176 HIS A C 1
ATOM 1435 O O . HIS A 1 176 ? 28.505 3.443 -3.002 1.00 36.50 176 HIS A O 1
ATOM 1441 N N . GLY A 1 177 ? 27.901 3.898 -5.105 1.00 31.39 177 GLY A N 1
ATOM 1442 C CA . GLY A 1 177 ? 26.648 4.584 -4.774 1.00 31.39 177 GLY A CA 1
ATOM 1443 C C . GLY A 1 177 ? 25.615 3.663 -4.116 1.00 31.39 177 GLY A C 1
ATOM 1444 O O . GLY A 1 177 ? 24.945 4.077 -3.171 1.00 31.39 177 GLY A O 1
ATOM 1445 N N . CYS A 1 178 ? 25.545 2.392 -4.528 1.00 34.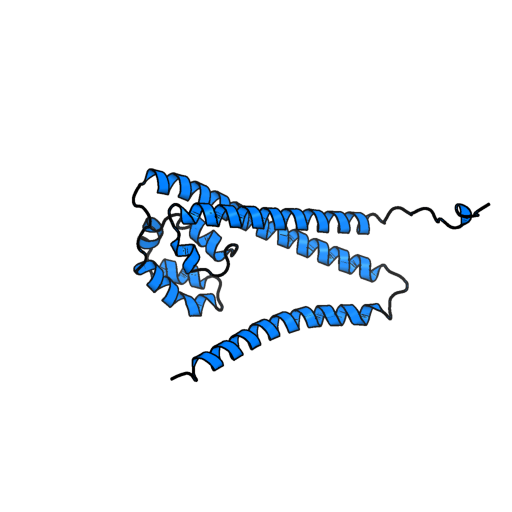50 178 CYS A N 1
ATOM 1446 C CA . CYS A 1 178 ? 24.727 1.378 -3.852 1.00 34.50 178 CYS A CA 1
ATOM 1447 C C . CYS A 1 178 ? 25.242 1.028 -2.444 1.00 34.50 178 CYS A C 1
ATOM 1449 O O . CYS A 1 178 ? 24.433 0.788 -1.548 1.00 34.50 178 CYS A O 1
ATOM 1451 N N . LEU A 1 179 ? 26.559 1.058 -2.210 1.00 35.34 179 LEU A N 1
ATOM 1452 C CA . LEU A 1 179 ? 27.140 0.848 -0.877 1.00 35.34 179 LEU A CA 1
ATOM 1453 C C . LEU A 1 179 ? 27.059 2.106 0.003 1.00 35.34 179 LEU A C 1
ATOM 1455 O O . LEU A 1 179 ? 26.746 2.000 1.185 1.00 35.34 179 LEU A O 1
ATOM 1459 N N . LEU A 1 180 ? 27.239 3.304 -0.554 1.00 37.31 180 LEU A N 1
ATOM 1460 C CA . LEU A 1 180 ? 27.145 4.574 0.173 1.00 37.31 180 LEU A CA 1
ATOM 1461 C C . LEU A 1 180 ? 25.710 4.898 0.583 1.00 37.31 180 LEU A C 1
ATOM 1463 O O . LEU A 1 180 ? 25.509 5.359 1.701 1.00 37.31 180 LEU A O 1
ATOM 1467 N N . HIS A 1 181 ? 24.697 4.587 -0.231 1.00 36.28 181 HIS A N 1
ATOM 1468 C CA . HIS A 1 181 ? 23.310 4.740 0.216 1.00 36.28 181 HIS A CA 1
ATOM 1469 C C . HIS A 1 181 ? 22.957 3.744 1.334 1.00 36.28 181 HIS A C 1
ATOM 1471 O O . HIS A 1 181 ? 22.169 4.077 2.218 1.00 36.28 181 HIS A O 1
ATOM 1477 N N . LEU A 1 182 ? 23.576 2.556 1.371 1.00 35.69 182 LEU A N 1
ATOM 1478 C CA . LEU A 1 182 ? 23.415 1.621 2.489 1.00 35.69 182 LEU A CA 1
ATOM 1479 C C . LEU A 1 182 ? 24.150 2.105 3.754 1.00 35.69 182 LEU A C 1
ATOM 1481 O O . LEU A 1 182 ? 23.580 2.065 4.843 1.00 35.69 182 LEU A O 1
ATOM 1485 N N . VAL A 1 183 ? 25.372 2.630 3.617 1.00 38.31 183 VAL A N 1
ATOM 1486 C CA . VAL A 1 183 ? 26.188 3.114 4.743 1.00 38.31 183 VAL A CA 1
ATOM 1487 C C . VAL A 1 183 ? 25.637 4.419 5.323 1.00 38.31 183 VAL A C 1
ATOM 1489 O O . VAL A 1 183 ? 25.525 4.518 6.539 1.00 38.31 183 VAL A O 1
ATOM 1492 N N . ILE A 1 184 ? 25.195 5.376 4.499 1.00 39.00 184 ILE A N 1
ATOM 1493 C CA . ILE A 1 184 ? 24.612 6.653 4.958 1.00 39.00 184 ILE A CA 1
ATOM 1494 C C . ILE A 1 184 ? 23.284 6.419 5.696 1.00 39.00 184 ILE A C 1
ATOM 1496 O O . ILE A 1 184 ? 23.004 7.079 6.696 1.00 39.00 184 ILE A O 1
ATOM 1500 N N . THR A 1 185 ? 22.483 5.427 5.291 1.00 39.22 185 THR A N 1
ATOM 1501 C CA . THR A 1 185 ? 21.233 5.118 6.011 1.00 39.22 185 THR A CA 1
ATOM 1502 C C . THR A 1 185 ? 21.497 4.444 7.370 1.00 39.22 185 THR A C 1
ATOM 1504 O O . THR A 1 185 ? 20.739 4.646 8.325 1.00 39.22 185 THR A O 1
ATOM 1507 N N . VAL A 1 186 ? 22.587 3.675 7.491 1.00 40.94 186 VAL A N 1
ATOM 1508 C CA . VAL A 1 186 ? 22.987 3.009 8.743 1.00 40.94 186 VAL A CA 1
ATOM 1509 C C . VAL A 1 186 ? 23.702 3.978 9.695 1.00 40.94 186 VAL A C 1
ATOM 1511 O O . VAL A 1 186 ? 23.398 3.979 10.887 1.00 40.94 186 VAL A O 1
ATOM 1514 N N . THR A 1 187 ? 24.565 4.873 9.207 1.00 39.28 187 THR A N 1
ATOM 1515 C CA . THR A 1 187 ? 25.284 5.842 10.055 1.00 39.28 187 THR A CA 1
ATOM 1516 C C . THR A 1 187 ? 24.384 6.964 10.572 1.00 39.28 187 THR A C 1
ATOM 1518 O O . THR A 1 187 ? 24.464 7.287 11.757 1.00 39.28 187 THR A O 1
ATOM 1521 N N . VAL A 1 188 ? 23.441 7.483 9.774 1.00 37.38 188 VAL A N 1
ATOM 1522 C CA . VAL A 1 188 ? 22.457 8.481 10.252 1.00 37.38 188 VAL A CA 1
ATOM 1523 C C . VAL A 1 188 ? 21.549 7.894 11.345 1.00 37.38 188 VAL A C 1
ATOM 1525 O O . VAL A 1 188 ? 21.226 8.575 12.320 1.00 37.38 188 VAL A O 1
ATOM 1528 N N . SER A 1 189 ? 21.218 6.599 11.256 1.00 40.56 189 SER A N 1
ATOM 1529 C CA . SER A 1 189 ? 20.419 5.902 12.277 1.00 40.56 189 SER A CA 1
ATOM 1530 C C . SER A 1 189 ? 21.190 5.645 13.582 1.00 40.56 189 SER A C 1
ATOM 1532 O O . SER A 1 189 ? 20.583 5.632 14.651 1.00 40.56 189 SER A O 1
ATOM 1534 N N . ILE A 1 190 ? 22.514 5.458 13.526 1.00 39.72 190 ILE A N 1
ATOM 1535 C CA . ILE A 1 190 ? 23.366 5.259 14.713 1.00 39.72 190 ILE A CA 1
ATOM 1536 C C . ILE A 1 190 ? 23.683 6.602 15.395 1.00 39.72 190 ILE A C 1
ATOM 1538 O O . ILE A 1 190 ? 23.661 6.686 16.624 1.00 39.72 190 ILE A O 1
ATOM 1542 N N . VAL A 1 191 ? 23.892 7.673 14.622 1.00 37.41 191 VAL A N 1
ATOM 1543 C CA . VAL A 1 191 ? 24.184 9.018 15.153 1.00 37.41 191 VAL A CA 1
ATOM 1544 C C . VAL A 1 191 ? 22.957 9.644 15.832 1.00 37.41 191 VAL A C 1
ATOM 1546 O O . VAL A 1 191 ? 23.088 10.185 16.929 1.00 37.41 191 VAL A O 1
ATOM 1549 N N . GLN A 1 192 ? 21.744 9.485 15.284 1.00 40.88 192 GLN A N 1
ATOM 1550 C CA . GLN A 1 192 ? 20.523 9.962 15.959 1.00 40.88 192 GLN A CA 1
ATOM 1551 C C . GLN A 1 192 ? 20.187 9.188 17.244 1.00 40.88 192 GLN A C 1
ATOM 1553 O O . GLN A 1 192 ? 19.573 9.750 18.151 1.00 40.88 192 GLN A O 1
ATOM 1558 N N . LYS A 1 193 ? 20.599 7.917 17.355 1.00 42.81 193 LYS A N 1
ATOM 1559 C CA . LYS A 1 193 ? 20.375 7.112 18.565 1.00 42.81 193 LYS A CA 1
ATOM 1560 C C . LYS A 1 193 ? 21.332 7.479 19.702 1.00 42.81 193 LYS A C 1
ATOM 1562 O O . LYS A 1 193 ? 20.929 7.368 20.849 1.00 42.81 193 LYS A O 1
ATOM 1567 N N . LYS A 1 194 ? 22.548 7.958 19.400 1.00 39.69 194 LYS A N 1
ATOM 1568 C CA . LYS A 1 194 ? 23.504 8.472 20.402 1.00 39.69 194 LYS A CA 1
ATOM 1569 C C . LYS A 1 194 ? 23.140 9.860 20.939 1.00 39.69 194 LYS A C 1
ATOM 1571 O O . LYS A 1 194 ? 23.428 10.138 22.091 1.00 39.69 194 LYS A O 1
ATOM 1576 N N . PHE A 1 195 ? 22.493 10.714 20.144 1.00 34.56 195 PHE A N 1
ATOM 1577 C CA . PHE A 1 195 ? 22.155 12.080 20.575 1.00 34.56 195 PHE A CA 1
ATOM 1578 C C . PHE A 1 195 ? 20.960 12.156 21.544 1.00 34.56 195 PHE A C 1
ATOM 1580 O O . PHE A 1 195 ? 20.817 13.142 22.257 1.00 34.56 195 PHE A O 1
ATOM 1587 N N . LYS A 1 196 ? 20.104 11.123 21.599 1.00 41.78 196 LYS A N 1
ATOM 1588 C CA . LYS A 1 196 ? 18.949 11.074 22.518 1.00 41.78 196 LYS A CA 1
ATOM 1589 C C . LYS A 1 196 ? 19.246 10.455 23.887 1.00 41.78 196 LYS A C 1
ATOM 1591 O O . LYS A 1 196 ? 18.404 10.559 24.767 1.00 41.78 196 LYS A O 1
ATOM 1596 N N . THR A 1 197 ? 20.408 9.835 24.082 1.00 44.53 197 THR A N 1
ATOM 1597 C CA . THR A 1 197 ? 20.788 9.193 25.357 1.00 44.53 197 THR A CA 1
ATOM 1598 C C . THR A 1 197 ? 21.683 10.060 26.243 1.00 44.53 197 THR A C 1
ATOM 1600 O O . THR A 1 197 ? 22.055 9.619 27.322 1.00 44.53 197 THR A O 1
ATOM 1603 N N . THR A 1 198 ? 22.017 11.280 25.811 1.00 43.25 198 THR A N 1
ATOM 1604 C CA . THR A 1 198 ? 22.916 12.206 26.531 1.00 43.25 198 THR A CA 1
ATOM 1605 C C . THR A 1 198 ? 22.201 13.477 27.009 1.00 43.25 198 THR A C 1
ATOM 1607 O O . THR A 1 198 ? 22.850 14.443 27.393 1.00 43.25 198 THR A O 1
ATOM 1610 N N . GLN A 1 199 ? 20.867 13.504 26.961 1.00 42.94 199 GLN A N 1
ATOM 1611 C CA . GLN A 1 199 ? 20.055 14.534 27.614 1.00 42.94 199 GLN A CA 1
ATOM 1612 C C . GLN A 1 199 ? 19.127 13.889 28.645 1.00 42.94 199 GLN A C 1
ATOM 1614 O O . GLN A 1 199 ? 17.918 13.800 28.439 1.00 42.94 199 GLN A O 1
ATOM 1619 N N . VAL A 1 200 ? 19.749 13.406 29.721 1.00 42.72 200 VAL A N 1
ATOM 1620 C CA . VAL A 1 200 ? 19.246 13.412 31.101 1.00 42.72 200 VAL A CA 1
ATOM 1621 C C . VAL A 1 200 ? 20.440 13.767 31.975 1.00 42.72 200 VAL A C 1
ATOM 1623 O O . VAL A 1 200 ? 21.520 13.192 31.705 1.00 42.72 200 VAL A O 1
#

Radius of gyration: 24.4 Å; chains: 1; bounding box: 61×49×78 Å